Protein AF-A0A524DPZ0-F1 (afdb_monomer_lite)

Foldseek 3Di:
DPQPADPLLVVLLVLLVVLLVVLVVVLVVLVVVLVVVVVVPQVQLNVLSVLLNVLSVVLNVLSVVLNVVSRPPDPPPDDSVRSVVSSVSSVVSNVSSVVSSVVSPPPDCPVVQPPPLQWFAKKFKAQQVVLDTLDIDGSPPDPDDDDPRVVSSVVSCVQSVVQVVVCVVVVPVPDGDQWDDDVQKIKGWDADDDLRRRMIIITITRDDDPVVSVVSVVLNVVLCVVCVVVSNVVVVCPPPSCVVCVVCVVVCCCVVPND

Structure (mmCIF, N/CA/C/O backbone):
data_AF-A0A524DPZ0-F1
#
_entry.id   AF-A0A524DPZ0-F1
#
loop_
_atom_site.group_PDB
_atom_site.id
_atom_site.type_symbol
_atom_site.label_atom_id
_atom_site.label_alt_id
_atom_site.label_comp_id
_atom_site.label_asym_id
_atom_site.label_entity_id
_atom_site.label_seq_id
_atom_site.pdbx_PDB_ins_code
_atom_site.Cartn_x
_atom_site.Cartn_y
_atom_site.Cartn_z
_atom_site.occupancy
_atom_site.B_iso_or_equiv
_atom_site.auth_seq_id
_atom_site.auth_comp_id
_atom_site.auth_asym_id
_atom_site.auth_atom_id
_atom_site.pdbx_PDB_model_num
ATOM 1 N N . MET A 1 1 ? 33.572 -13.386 -35.012 1.00 45.03 1 MET A N 1
ATOM 2 C CA . MET A 1 1 ? 33.845 -12.045 -35.564 1.00 45.03 1 MET A CA 1
ATOM 3 C C . MET A 1 1 ? 33.411 -11.064 -34.491 1.00 45.03 1 MET A C 1
ATOM 5 O O . MET A 1 1 ? 32.231 -11.027 -34.181 1.00 45.03 1 MET A O 1
ATOM 9 N N . ILE A 1 2 ? 34.359 -10.426 -33.804 1.00 56.41 2 ILE A N 1
ATOM 10 C CA . ILE A 1 2 ? 34.044 -9.370 -32.832 1.00 56.41 2 ILE A CA 1
ATOM 11 C C . ILE A 1 2 ? 33.537 -8.194 -33.672 1.00 56.41 2 ILE A C 1
ATOM 13 O O . ILE A 1 2 ? 34.189 -7.839 -34.653 1.00 56.41 2 ILE A O 1
ATOM 17 N N . PHE A 1 3 ? 32.336 -7.700 -33.378 1.00 66.44 3 PHE A N 1
ATOM 18 C CA . PHE A 1 3 ? 31.693 -6.620 -34.127 1.00 66.44 3 PHE A CA 1
ATOM 19 C C . PHE A 1 3 ? 32.655 -5.426 -34.246 1.00 66.44 3 PHE A C 1
ATOM 21 O O . PHE A 1 3 ? 33.168 -4.955 -33.235 1.00 66.44 3 PHE A O 1
ATOM 28 N N . GLN A 1 4 ? 32.935 -4.957 -35.467 1.00 78.88 4 GLN A N 1
ATOM 29 C CA . GLN A 1 4 ? 33.714 -3.733 -35.685 1.00 78.88 4 GLN A CA 1
ATOM 30 C C . GLN A 1 4 ? 32.787 -2.527 -35.511 1.00 78.88 4 GLN A C 1
ATOM 32 O O . GLN A 1 4 ? 32.287 -1.975 -36.488 1.00 78.88 4 GLN A O 1
ATOM 37 N N . LEU A 1 5 ? 32.501 -2.177 -34.258 1.00 81.12 5 LEU A N 1
ATOM 38 C CA . LEU A 1 5 ? 31.719 -0.995 -33.911 1.00 81.12 5 LEU A CA 1
ATOM 39 C C . LEU A 1 5 ? 32.633 0.232 -33.862 1.00 81.12 5 LEU A C 1
ATOM 41 O O . LEU A 1 5 ? 33.804 0.143 -33.493 1.00 81.12 5 LEU A O 1
ATOM 45 N N . ASN A 1 6 ? 32.103 1.396 -34.234 1.00 85.81 6 ASN A N 1
ATOM 46 C CA . ASN A 1 6 ? 32.776 2.652 -33.919 1.00 85.81 6 ASN A CA 1
ATOM 47 C C . ASN A 1 6 ? 32.563 3.009 -32.432 1.00 85.81 6 ASN A C 1
ATOM 49 O O . ASN A 1 6 ? 31.623 2.535 -31.796 1.00 85.81 6 ASN A O 1
ATOM 53 N N . ALA A 1 7 ? 33.408 3.884 -31.877 1.00 86.81 7 ALA A N 1
ATOM 54 C CA . ALA A 1 7 ? 33.349 4.237 -30.453 1.00 86.81 7 ALA A CA 1
ATOM 55 C C . ALA A 1 7 ? 31.967 4.758 -30.001 1.00 86.81 7 ALA A C 1
ATOM 57 O O . ALA A 1 7 ? 31.540 4.509 -28.876 1.00 86.81 7 ALA A O 1
ATOM 58 N N . LEU A 1 8 ? 31.238 5.463 -30.875 1.00 83.88 8 LEU A N 1
ATOM 59 C CA . LEU A 1 8 ? 29.897 5.965 -30.565 1.00 83.88 8 LEU A CA 1
ATOM 60 C C . LEU A 1 8 ? 28.868 4.826 -30.473 1.00 83.88 8 LEU A C 1
ATOM 62 O O . LEU A 1 8 ? 28.056 4.807 -29.551 1.00 83.88 8 LEU A O 1
ATOM 66 N N . GLN A 1 9 ? 28.921 3.870 -31.399 1.00 83.94 9 GLN A N 1
ATOM 67 C CA . GLN A 1 9 ? 28.072 2.679 -31.417 1.00 83.94 9 GLN A CA 1
ATOM 68 C C . GLN A 1 9 ? 28.352 1.774 -30.218 1.00 83.94 9 GLN A C 1
ATOM 70 O O . GLN A 1 9 ? 27.413 1.236 -29.643 1.00 83.94 9 GLN A O 1
ATOM 75 N N . GLU A 1 10 ? 29.612 1.637 -29.798 1.00 87.12 10 GLU A N 1
ATOM 76 C CA . GLU A 1 10 ? 29.959 0.899 -28.577 1.00 87.12 10 GLU A CA 1
ATOM 77 C C . GLU A 1 10 ? 29.304 1.522 -27.340 1.00 87.12 10 GLU A C 1
ATOM 79 O O . GLU A 1 10 ? 28.687 0.818 -26.541 1.00 87.12 10 GLU A O 1
ATOM 84 N N . ILE A 1 11 ? 29.372 2.851 -27.205 1.00 87.50 11 ILE A N 1
ATOM 85 C CA . ILE A 1 11 ? 28.725 3.571 -26.100 1.00 87.50 11 ILE A CA 1
ATOM 86 C C . ILE A 1 11 ? 27.203 3.390 -26.152 1.00 87.50 11 ILE A C 1
ATOM 88 O O . ILE A 1 11 ? 26.588 3.103 -25.125 1.00 87.50 11 ILE A O 1
ATOM 92 N N . GLN A 1 12 ? 26.590 3.525 -27.331 1.00 86.62 12 GLN A N 1
ATOM 93 C CA . GLN A 1 12 ? 25.148 3.329 -27.508 1.00 86.62 12 GLN A CA 1
ATOM 94 C C . GLN A 1 12 ? 24.725 1.898 -27.160 1.00 86.62 12 GLN A C 1
ATOM 96 O O . GLN A 1 12 ? 23.760 1.704 -26.425 1.00 86.62 12 GLN A O 1
ATOM 101 N N . PHE A 1 13 ? 25.477 0.899 -27.624 1.00 89.25 13 PHE A N 1
ATOM 102 C CA . PHE A 1 13 ? 25.248 -0.503 -27.294 1.00 89.25 13 PHE A CA 1
ATOM 103 C C . PHE A 1 13 ? 25.307 -0.742 -25.783 1.00 89.25 13 PHE A C 1
ATOM 105 O O . PHE A 1 13 ? 24.398 -1.350 -25.218 1.00 89.25 13 PHE A O 1
ATOM 112 N N . LEU A 1 14 ? 26.343 -0.230 -25.110 1.00 91.38 14 LEU A N 1
ATOM 113 C CA . LEU A 1 14 ? 26.488 -0.361 -23.660 1.00 91.38 14 LEU A CA 1
ATOM 114 C C . LEU A 1 14 ? 25.353 0.331 -22.901 1.00 91.38 14 LEU A C 1
ATOM 116 O O . LEU A 1 14 ? 24.894 -0.198 -21.886 1.00 91.38 14 LEU A O 1
ATOM 120 N N . LEU A 1 15 ? 24.876 1.477 -23.390 1.00 89.38 15 LEU A N 1
ATOM 121 C CA . LEU A 1 15 ? 23.738 2.183 -22.809 1.00 89.38 15 LEU A CA 1
ATOM 122 C C . LEU A 1 15 ? 22.463 1.342 -22.919 1.00 89.38 15 LEU A C 1
ATOM 124 O O . LEU A 1 15 ? 21.864 1.042 -21.887 1.00 89.38 15 LEU A O 1
ATOM 128 N N . PHE A 1 16 ? 22.099 0.883 -24.121 1.00 91.50 16 PHE A N 1
ATOM 129 C CA . PHE A 1 16 ? 20.921 0.029 -24.314 1.00 91.50 16 PHE A CA 1
ATOM 130 C C . PHE A 1 16 ? 21.007 -1.266 -23.500 1.00 91.50 16 PHE A C 1
ATOM 132 O O . PHE A 1 16 ? 20.029 -1.685 -22.886 1.00 91.50 16 PHE A O 1
ATOM 139 N N . LEU A 1 17 ? 22.188 -1.890 -23.439 1.00 93.88 17 LEU A N 1
ATOM 140 C CA . LEU A 1 17 ? 22.406 -3.108 -22.660 1.00 93.88 17 LEU A CA 1
ATOM 141 C C . LEU A 1 17 ? 22.232 -2.868 -21.155 1.00 93.88 17 LEU A C 1
ATOM 143 O O . LEU A 1 17 ? 21.587 -3.659 -20.467 1.00 93.88 17 LEU A O 1
ATOM 147 N N . THR A 1 18 ? 22.793 -1.775 -20.639 1.00 91.38 18 THR A N 1
ATOM 148 C CA . THR A 1 18 ? 22.670 -1.407 -19.221 1.00 91.38 18 THR A CA 1
ATOM 149 C C . THR A 1 18 ? 21.210 -1.178 -18.859 1.00 91.38 18 THR A C 1
ATOM 151 O O . THR A 1 18 ? 20.714 -1.709 -17.863 1.00 91.38 18 THR A O 1
ATOM 154 N N . VAL A 1 19 ? 20.510 -0.422 -19.701 1.00 90.50 19 VAL A N 1
ATOM 155 C CA . VAL A 1 19 ? 19.103 -0.111 -19.502 1.00 90.50 19 VAL A CA 1
ATOM 156 C C . VAL A 1 19 ? 18.234 -1.368 -19.579 1.00 90.50 19 VAL A C 1
ATOM 158 O O . VAL A 1 19 ? 17.378 -1.559 -18.716 1.00 90.50 19 VAL A O 1
ATOM 161 N N . LEU A 1 20 ? 18.508 -2.273 -20.520 1.00 94.69 20 LEU A N 1
ATOM 162 C CA . LEU A 1 20 ? 17.830 -3.562 -20.633 1.00 94.69 20 LEU A CA 1
ATOM 163 C C . LEU A 1 20 ? 17.955 -4.387 -19.343 1.00 94.69 20 LEU A C 1
ATOM 165 O O . LEU A 1 20 ? 16.953 -4.874 -18.817 1.00 94.69 20 LEU A O 1
ATOM 169 N N . ILE A 1 21 ? 19.174 -4.527 -18.809 1.00 95.50 21 ILE A N 1
ATOM 170 C CA . ILE A 1 21 ? 19.434 -5.309 -17.590 1.00 95.50 21 ILE A CA 1
ATOM 171 C C . ILE A 1 21 ? 18.682 -4.711 -16.397 1.00 95.50 21 ILE A C 1
ATOM 173 O O . ILE A 1 21 ? 17.983 -5.431 -15.679 1.00 95.50 21 ILE A O 1
ATOM 177 N N . ILE A 1 22 ? 18.797 -3.395 -16.200 1.00 92.75 22 ILE A N 1
ATOM 178 C CA . ILE A 1 22 ? 18.122 -2.682 -15.109 1.00 92.75 22 ILE A CA 1
ATOM 179 C C . ILE A 1 22 ? 16.598 -2.786 -15.262 1.00 92.75 22 ILE A C 1
ATOM 181 O O . ILE A 1 22 ? 15.894 -3.101 -14.301 1.00 92.75 22 ILE A O 1
ATOM 185 N N . GLY A 1 23 ? 16.085 -2.581 -16.476 1.00 91.62 23 GLY A N 1
ATOM 186 C CA . GLY A 1 23 ? 14.665 -2.667 -16.799 1.00 91.62 23 GLY A CA 1
ATOM 187 C C . GLY A 1 23 ? 14.078 -4.035 -16.462 1.00 91.62 23 GLY A C 1
ATOM 188 O O . GLY A 1 23 ? 13.038 -4.104 -15.809 1.00 91.62 23 GLY A O 1
ATOM 189 N N . ILE A 1 24 ? 14.764 -5.124 -16.824 1.00 94.38 24 ILE A N 1
ATOM 190 C CA . ILE A 1 24 ? 14.332 -6.495 -16.506 1.00 94.38 24 ILE A CA 1
ATOM 191 C C . ILE A 1 24 ? 14.274 -6.722 -14.989 1.00 94.38 24 ILE A C 1
ATOM 193 O O . ILE A 1 24 ? 13.285 -7.263 -14.490 1.00 94.38 24 ILE A O 1
ATOM 197 N N . GLN A 1 25 ? 15.297 -6.293 -14.239 1.00 94.50 25 GLN A N 1
ATOM 198 C CA . GLN A 1 25 ? 15.317 -6.437 -12.777 1.00 94.50 25 GLN A CA 1
ATOM 199 C C . GLN A 1 25 ? 14.137 -5.707 -12.123 1.00 94.50 25 GLN A C 1
ATOM 201 O O . GLN A 1 25 ? 13.421 -6.291 -11.303 1.00 94.50 25 GLN A O 1
ATOM 206 N N . PHE A 1 26 ? 13.890 -4.456 -12.526 1.00 91.88 26 PHE A N 1
ATOM 207 C CA . PHE A 1 26 ? 12.743 -3.695 -12.037 1.00 91.88 26 PHE A CA 1
ATOM 208 C C . PHE A 1 26 ? 11.420 -4.335 -12.443 1.00 91.88 26 PHE A C 1
ATOM 210 O O . PHE A 1 26 ? 10.539 -4.471 -11.599 1.00 91.88 26 PHE A O 1
ATOM 217 N N . PHE A 1 27 ? 11.274 -4.786 -13.688 1.00 93.88 27 PHE A N 1
ATOM 218 C CA . PHE A 1 27 ? 10.052 -5.438 -14.154 1.00 93.88 27 PHE A CA 1
ATOM 219 C C . PHE A 1 27 ? 9.695 -6.665 -13.302 1.00 93.88 27 PHE A C 1
ATOM 221 O O . PHE A 1 27 ? 8.555 -6.791 -12.853 1.00 93.88 27 PHE A O 1
ATOM 228 N N . ILE A 1 28 ? 10.672 -7.532 -13.007 1.00 94.50 28 ILE A N 1
ATOM 229 C CA . ILE A 1 28 ? 10.473 -8.712 -12.149 1.00 94.50 28 ILE A CA 1
ATOM 230 C C . ILE A 1 28 ? 10.034 -8.296 -10.739 1.00 94.50 28 ILE A C 1
ATOM 232 O O . ILE A 1 28 ? 9.053 -8.828 -10.212 1.00 94.50 28 ILE A O 1
ATOM 236 N 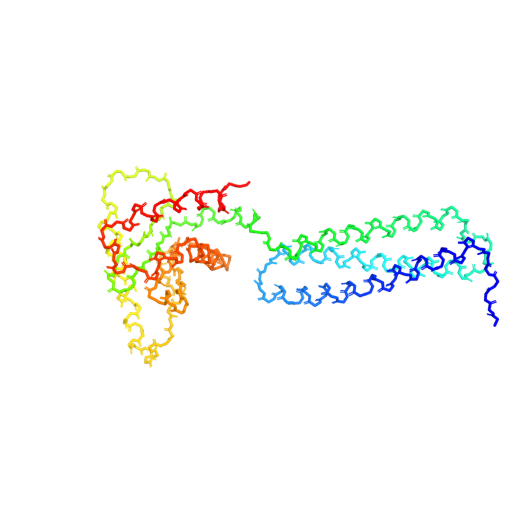N . TYR A 1 29 ? 10.721 -7.322 -10.135 1.00 93.12 29 TYR A N 1
ATOM 237 C CA . TYR A 1 29 ? 10.362 -6.805 -8.812 1.00 93.12 29 TYR A CA 1
ATOM 238 C C . TYR A 1 29 ? 8.934 -6.232 -8.781 1.00 93.12 29 TYR A C 1
ATOM 240 O O . TYR A 1 29 ? 8.147 -6.516 -7.875 1.00 93.12 29 TYR A O 1
ATOM 248 N N . MET A 1 30 ? 8.569 -5.464 -9.804 1.00 90.75 30 MET A N 1
ATOM 249 C CA . MET A 1 30 ? 7.254 -4.845 -9.936 1.00 90.75 30 MET A CA 1
ATOM 250 C C . MET A 1 30 ? 6.147 -5.872 -10.168 1.00 90.75 30 MET A C 1
ATOM 252 O O . MET A 1 30 ? 5.051 -5.726 -9.625 1.00 90.75 30 MET A O 1
ATOM 256 N N . LEU A 1 31 ? 6.433 -6.946 -10.906 1.00 92.81 31 LEU A N 1
ATOM 257 C CA . LEU A 1 31 ? 5.501 -8.050 -11.112 1.00 92.81 31 LEU A CA 1
ATOM 258 C C . LEU A 1 31 ? 5.202 -8.775 -9.794 1.00 92.81 31 LEU A C 1
ATOM 260 O O . LEU A 1 31 ? 4.041 -9.057 -9.491 1.00 92.81 31 LEU A O 1
ATOM 264 N N . TYR A 1 32 ? 6.231 -9.016 -8.977 1.00 92.69 32 TYR A N 1
ATOM 265 C CA . TYR A 1 32 ? 6.061 -9.567 -7.633 1.00 92.69 32 TYR A CA 1
ATOM 266 C C . TYR A 1 32 ? 5.155 -8.675 -6.767 1.00 92.69 32 TYR A C 1
ATOM 268 O O . TYR A 1 32 ? 4.188 -9.158 -6.170 1.00 92.69 32 TYR A O 1
ATOM 276 N N . GLN A 1 33 ? 5.405 -7.362 -6.754 1.00 88.38 33 GLN A N 1
ATOM 277 C CA . GLN A 1 33 ? 4.594 -6.414 -5.981 1.00 88.38 33 GLN A CA 1
ATOM 278 C C . GLN A 1 33 ? 3.152 -6.316 -6.490 1.00 88.38 33 GLN A C 1
ATOM 280 O O . GLN A 1 33 ? 2.215 -6.252 -5.693 1.00 88.38 33 GLN A O 1
ATOM 285 N N . TYR A 1 34 ? 2.947 -6.379 -7.806 1.00 89.31 34 TYR A N 1
ATOM 286 C CA . TYR A 1 34 ? 1.618 -6.411 -8.410 1.00 89.31 34 TYR A CA 1
ATOM 287 C C . TYR A 1 34 ? 0.801 -7.621 -7.933 1.00 89.31 34 TYR A C 1
ATOM 289 O O . TYR A 1 34 ? -0.367 -7.476 -7.558 1.00 89.31 34 TYR A O 1
ATOM 297 N N . ILE A 1 35 ? 1.413 -8.811 -7.897 1.00 87.00 35 ILE A N 1
ATOM 298 C CA . ILE A 1 35 ? 0.763 -10.033 -7.401 1.00 87.00 35 ILE A CA 1
ATOM 299 C C . ILE A 1 35 ? 0.437 -9.904 -5.909 1.00 87.00 35 ILE A C 1
ATOM 301 O O . ILE A 1 35 ? -0.671 -10.250 -5.497 1.00 87.00 35 ILE A O 1
ATOM 305 N N . LYS A 1 36 ? 1.358 -9.360 -5.107 1.00 81.75 36 LYS A N 1
ATOM 306 C CA . LYS A 1 36 ? 1.136 -9.126 -3.675 1.00 81.75 36 LYS A CA 1
ATOM 307 C C . LYS A 1 36 ? -0.053 -8.187 -3.429 1.00 81.75 36 LYS A C 1
ATOM 309 O O . LYS A 1 36 ? -0.978 -8.542 -2.702 1.00 81.75 36 LYS A O 1
ATOM 314 N N . ILE A 1 37 ? -0.087 -7.036 -4.101 1.00 77.94 37 ILE A N 1
ATOM 315 C CA . ILE A 1 37 ? -1.138 -6.018 -3.936 1.00 77.94 37 ILE A CA 1
ATOM 316 C C . ILE A 1 37 ? -2.496 -6.485 -4.473 1.00 77.94 37 ILE A C 1
ATOM 318 O O . ILE A 1 37 ? -3.542 -6.093 -3.948 1.00 77.94 37 ILE A O 1
ATOM 322 N N . LYS A 1 38 ? -2.521 -7.380 -5.471 1.00 74.44 38 LYS A N 1
ATOM 323 C CA . LYS A 1 38 ? -3.763 -8.018 -5.936 1.00 74.44 38 LYS A CA 1
ATOM 324 C C . LYS A 1 38 ? -4.505 -8.721 -4.793 1.00 74.44 38 LYS A C 1
ATOM 326 O O . LYS A 1 38 ? -5.735 -8.668 -4.763 1.00 74.44 38 LYS A O 1
ATOM 331 N N . ASN A 1 39 ? -3.777 -9.326 -3.856 1.00 67.62 39 ASN A N 1
ATOM 332 C CA . ASN A 1 39 ? -4.362 -10.004 -2.697 1.00 67.62 39 ASN A CA 1
ATOM 333 C C . ASN A 1 39 ? -4.863 -9.014 -1.633 1.00 67.62 39 ASN A C 1
ATOM 335 O O . ASN A 1 39 ? -5.800 -9.318 -0.900 1.00 67.62 39 ASN A O 1
ATOM 339 N N . GLU A 1 40 ? -4.288 -7.811 -1.589 1.00 64.38 40 GLU A N 1
ATOM 340 C CA . GLU A 1 40 ? -4.633 -6.750 -0.637 1.00 64.38 40 GLU A CA 1
ATOM 341 C C . GLU A 1 40 ? -5.809 -5.871 -1.100 1.00 64.38 40 GLU A C 1
ATOM 343 O O . GLU A 1 40 ? -6.256 -5.008 -0.356 1.00 64.38 40 GLU A O 1
ATOM 348 N N . GLY A 1 41 ? -6.354 -6.085 -2.303 1.00 61.97 41 GLY A N 1
ATOM 349 C CA . GLY A 1 41 ? -7.602 -5.443 -2.728 1.00 61.97 41 GLY A CA 1
ATOM 350 C C . GLY A 1 41 ? -7.520 -3.929 -2.953 1.00 61.97 41 GLY A C 1
ATOM 351 O O . GLY A 1 41 ? -8.544 -3.263 -2.839 1.00 61.97 41 GLY A O 1
ATOM 352 N N . LEU A 1 42 ? -6.343 -3.394 -3.301 1.00 69.00 42 LEU A N 1
ATOM 353 C CA . LEU A 1 42 ? -6.111 -1.965 -3.564 1.00 69.00 42 LEU A CA 1
ATOM 354 C C . LEU A 1 42 ? -6.172 -1.670 -5.082 1.00 69.00 42 LEU A C 1
ATOM 356 O O . LEU A 1 42 ? -5.162 -1.808 -5.780 1.00 69.00 42 LEU A O 1
ATOM 360 N N . PRO A 1 43 ? -7.339 -1.294 -5.649 1.00 71.94 43 PRO A N 1
ATOM 361 C CA . PRO A 1 43 ? -7.528 -1.245 -7.101 1.00 71.94 43 PRO A CA 1
ATOM 362 C C . PRO A 1 43 ? -6.696 -0.156 -7.787 1.00 71.94 43 PRO A C 1
ATOM 364 O O . PRO A 1 43 ? -6.188 -0.397 -8.878 1.00 71.94 43 PRO A O 1
ATOM 367 N N . PHE A 1 44 ? -6.523 1.011 -7.158 1.00 74.56 44 PHE A N 1
ATOM 368 C CA . PHE A 1 44 ? -5.754 2.117 -7.734 1.00 74.56 44 PHE A CA 1
ATOM 369 C C . PHE A 1 44 ? -4.259 1.795 -7.790 1.00 74.56 44 PHE A C 1
ATOM 371 O O . PHE A 1 44 ? -3.659 1.865 -8.857 1.00 74.56 44 PHE A O 1
ATOM 378 N N . ASN A 1 45 ? -3.687 1.334 -6.675 1.00 81.88 45 ASN A N 1
ATOM 379 C CA . ASN A 1 45 ? -2.305 0.862 -6.610 1.00 81.88 45 ASN A CA 1
ATOM 380 C C . ASN A 1 45 ? -2.033 -0.201 -7.672 1.00 81.88 45 ASN A C 1
ATOM 382 O O . ASN A 1 45 ? -1.048 -0.119 -8.397 1.00 81.88 45 ASN A O 1
ATOM 386 N N . ARG A 1 46 ? -2.960 -1.150 -7.838 1.00 83.38 46 ARG A N 1
ATOM 387 C CA . ARG A 1 46 ? -2.870 -2.170 -8.883 1.00 83.38 46 ARG A CA 1
ATOM 388 C C . ARG A 1 46 ? -2.838 -1.569 -10.293 1.00 83.38 46 ARG A C 1
ATOM 390 O O . ARG A 1 46 ? -2.045 -2.023 -11.109 1.00 83.38 46 ARG A O 1
ATOM 397 N N . ILE A 1 47 ? -3.684 -0.581 -10.589 1.00 87.00 47 ILE A N 1
ATOM 398 C CA . ILE A 1 47 ? -3.719 0.083 -11.903 1.00 87.00 47 ILE A CA 1
ATOM 399 C C . ILE A 1 47 ? -2.422 0.860 -12.148 1.00 87.00 47 ILE A C 1
ATOM 401 O O . ILE A 1 47 ? -1.825 0.700 -13.207 1.00 87.00 47 ILE A O 1
ATOM 405 N N . SER A 1 48 ? -1.942 1.629 -11.170 1.00 89.31 48 SER A N 1
ATOM 406 C CA . SER A 1 48 ? -0.682 2.374 -11.288 1.00 89.31 48 SER A CA 1
ATOM 407 C C . SER A 1 48 ? 0.511 1.440 -11.506 1.00 89.31 48 SER A C 1
ATOM 409 O O . SER A 1 48 ? 1.322 1.680 -12.397 1.00 89.31 48 SER A O 1
ATOM 411 N N . LEU A 1 49 ? 0.579 0.319 -10.775 1.00 91.69 49 LEU A N 1
ATOM 412 C CA . LEU A 1 49 ? 1.599 -0.712 -10.997 1.00 91.69 49 LEU A CA 1
ATOM 413 C C . LEU A 1 49 ? 1.489 -1.351 -12.382 1.00 91.69 49 LEU A C 1
ATOM 415 O O . LEU A 1 49 ? 2.513 -1.608 -13.006 1.00 91.69 49 LEU A O 1
ATOM 419 N N . LEU A 1 50 ? 0.270 -1.601 -12.871 1.00 92.94 50 LEU A N 1
ATOM 420 C CA . LEU A 1 50 ? 0.049 -2.159 -14.204 1.00 92.94 50 LEU A CA 1
ATOM 421 C C . LEU A 1 50 ? 0.528 -1.200 -15.298 1.00 92.94 50 LEU A C 1
ATOM 423 O O . LEU A 1 50 ? 1.208 -1.631 -16.224 1.00 92.94 50 LEU A O 1
ATOM 427 N N . ILE A 1 51 ? 0.209 0.091 -15.173 1.00 93.62 51 ILE A N 1
ATOM 428 C CA . ILE A 1 51 ? 0.698 1.133 -16.085 1.00 93.62 51 ILE A CA 1
ATOM 429 C C . ILE A 1 51 ? 2.227 1.165 -16.050 1.00 93.62 51 ILE A C 1
ATOM 431 O O . ILE A 1 51 ? 2.858 1.115 -17.103 1.00 93.62 51 ILE A O 1
ATOM 435 N N . GLY A 1 52 ? 2.824 1.159 -14.853 1.00 94.25 52 GLY A N 1
ATOM 436 C CA . GLY A 1 52 ? 4.274 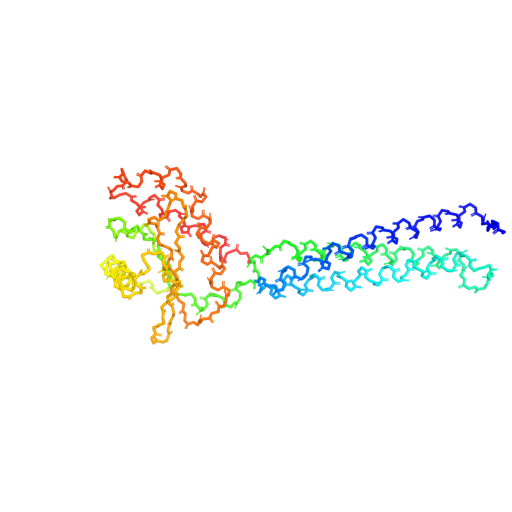1.085 -14.689 1.00 94.25 52 GLY A CA 1
ATOM 437 C C . GLY A 1 52 ? 4.882 -0.130 -15.396 1.00 94.25 52 GLY A C 1
ATOM 438 O O . GLY A 1 52 ? 5.815 0.021 -16.178 1.00 94.25 52 GLY A O 1
ATOM 439 N N . LEU A 1 53 ? 4.316 -1.324 -15.190 1.00 94.69 53 LEU A N 1
ATOM 440 C CA . LEU A 1 53 ? 4.755 -2.569 -15.834 1.00 94.69 53 LEU A CA 1
ATOM 441 C C . LEU A 1 53 ? 4.691 -2.502 -17.364 1.00 94.69 53 LEU A C 1
ATOM 443 O O . LEU A 1 53 ? 5.623 -2.952 -18.025 1.00 94.69 53 LEU A O 1
ATOM 447 N N . ILE A 1 54 ? 3.622 -1.931 -17.927 1.00 96.00 54 ILE A N 1
ATOM 448 C CA . ILE A 1 54 ? 3.488 -1.751 -19.379 1.00 96.00 54 ILE A CA 1
ATOM 449 C C . ILE A 1 54 ? 4.581 -0.812 -19.900 1.00 96.00 54 ILE A C 1
ATOM 451 O O . ILE A 1 54 ? 5.219 -1.125 -20.901 1.00 96.00 54 ILE A O 1
ATOM 455 N N . LEU A 1 55 ? 4.842 0.302 -19.210 1.00 95.19 55 LEU A N 1
ATOM 456 C CA . LEU A 1 55 ? 5.893 1.247 -19.599 1.00 95.19 55 LEU A CA 1
ATOM 457 C C . LEU A 1 55 ? 7.292 0.616 -19.533 1.00 95.19 55 LEU A C 1
ATOM 459 O O . LEU A 1 55 ? 8.074 0.793 -20.465 1.00 95.19 55 LEU A O 1
ATOM 463 N N . PHE A 1 56 ? 7.586 -0.176 -18.496 1.00 93.44 56 PHE A N 1
ATOM 464 C CA . PHE A 1 56 ? 8.833 -0.945 -18.414 1.00 93.44 56 PHE A CA 1
ATOM 465 C C . PHE A 1 56 ? 8.961 -1.950 -19.562 1.00 93.44 56 PHE A C 1
ATOM 467 O O . PHE A 1 56 ? 10.026 -2.047 -20.162 1.00 93.44 56 PHE A O 1
ATOM 474 N N . LEU A 1 57 ? 7.886 -2.670 -19.900 1.00 95.19 57 LEU A N 1
ATOM 475 C CA . LEU A 1 57 ? 7.893 -3.633 -21.003 1.00 95.19 57 LEU A CA 1
ATOM 476 C C . LEU A 1 57 ? 8.145 -2.950 -22.354 1.00 95.19 57 LEU A C 1
ATOM 478 O O . LEU A 1 57 ? 8.916 -3.461 -23.167 1.00 95.19 57 LEU A O 1
ATOM 482 N N . LEU A 1 58 ? 7.526 -1.788 -22.584 1.00 95.62 58 LEU A N 1
ATOM 483 C CA . LEU A 1 58 ? 7.779 -0.972 -23.772 1.00 95.62 58 LEU A CA 1
ATOM 484 C C . LEU A 1 58 ? 9.231 -0.483 -23.807 1.00 95.62 58 LEU A C 1
ATOM 486 O O . LEU A 1 58 ? 9.877 -0.631 -24.838 1.00 95.62 58 LEU A O 1
ATOM 490 N N . GLY A 1 59 ? 9.760 0.017 -22.685 1.00 93.94 59 GLY A N 1
ATOM 491 C CA . GLY A 1 59 ? 11.163 0.424 -22.561 1.00 93.94 59 GLY A CA 1
ATOM 492 C C . GLY A 1 59 ? 12.127 -0.713 -22.910 1.00 93.94 59 GLY A C 1
ATOM 493 O O . GLY A 1 59 ? 12.924 -0.562 -23.825 1.00 93.94 59 GLY A O 1
ATOM 494 N N . ILE A 1 60 ? 11.964 -1.881 -22.279 1.00 94.56 60 ILE A N 1
ATOM 495 C CA . ILE A 1 60 ? 12.744 -3.105 -22.553 1.00 94.56 60 ILE A CA 1
ATOM 496 C C . ILE A 1 60 ? 12.679 -3.493 -24.035 1.00 94.56 60 ILE A C 1
ATOM 498 O O . ILE A 1 60 ? 13.690 -3.855 -24.636 1.00 94.56 60 ILE A O 1
ATOM 502 N N . SER A 1 61 ? 11.488 -3.421 -24.636 1.00 94.88 61 SER A N 1
ATOM 503 C CA . SER A 1 61 ? 11.300 -3.748 -26.053 1.00 94.88 61 SER A CA 1
ATOM 504 C C . SER A 1 61 ? 12.075 -2.782 -26.954 1.00 94.88 61 SER A C 1
ATOM 506 O O . SER A 1 61 ? 12.709 -3.222 -27.912 1.00 94.88 61 SER A O 1
ATOM 508 N N . LEU A 1 62 ? 12.083 -1.483 -26.630 1.00 93.44 62 LEU A N 1
ATOM 509 C CA . LEU A 1 62 ? 12.887 -0.493 -27.350 1.00 93.44 62 LEU A CA 1
ATOM 510 C C . LEU A 1 62 ? 14.388 -0.701 -27.132 1.00 93.44 62 LEU A C 1
ATOM 512 O O . LEU A 1 62 ? 15.127 -0.554 -28.100 1.00 93.44 62 LEU A O 1
ATOM 516 N N . SER A 1 63 ? 14.840 -1.107 -25.938 1.00 92.75 63 SER A N 1
ATOM 517 C CA . SER A 1 63 ? 16.251 -1.447 -25.696 1.00 92.75 63 SER A CA 1
ATOM 518 C C . SER A 1 63 ? 16.707 -2.589 -26.604 1.00 92.75 63 SER A C 1
ATOM 520 O O . SER A 1 63 ? 17.784 -2.531 -27.191 1.00 92.75 63 SER A O 1
ATOM 522 N N . ILE A 1 64 ? 15.876 -3.630 -26.751 1.00 93.62 64 ILE A N 1
ATOM 523 C CA . ILE A 1 64 ? 16.161 -4.772 -27.633 1.00 93.62 64 ILE A CA 1
ATOM 524 C C . ILE A 1 64 ? 16.246 -4.304 -29.087 1.00 93.62 64 ILE A C 1
ATOM 526 O O . ILE A 1 64 ? 17.207 -4.646 -29.772 1.00 93.62 64 ILE A O 1
ATOM 530 N N . ILE A 1 65 ? 15.287 -3.487 -29.540 1.00 91.19 65 ILE A N 1
ATOM 531 C CA . ILE A 1 65 ? 15.305 -2.906 -30.890 1.00 91.19 65 ILE A CA 1
ATOM 532 C C . ILE A 1 65 ? 16.573 -2.064 -31.092 1.00 91.19 65 ILE A C 1
ATOM 534 O O . ILE A 1 65 ? 17.267 -2.236 -32.091 1.00 91.19 65 ILE A O 1
ATOM 538 N N . GLY A 1 66 ? 16.921 -1.210 -30.128 1.00 89.38 66 GLY A N 1
ATOM 539 C CA . GLY A 1 66 ? 18.125 -0.382 -30.154 1.00 89.38 66 GLY A CA 1
ATOM 540 C C . GLY A 1 66 ? 19.398 -1.214 -30.283 1.00 89.38 66 GLY A C 1
ATOM 541 O O . GLY A 1 66 ? 20.221 -0.940 -31.153 1.00 89.38 66 GLY A O 1
ATOM 542 N N . ILE A 1 67 ? 19.519 -2.292 -29.502 1.00 91.00 67 ILE A N 1
ATOM 543 C CA . ILE A 1 67 ? 20.629 -3.248 -29.616 1.00 91.00 67 ILE A CA 1
ATOM 544 C C . ILE A 1 67 ? 20.670 -3.866 -31.013 1.00 91.00 67 ILE A C 1
ATOM 546 O O . ILE A 1 67 ? 21.730 -3.873 -31.634 1.00 91.00 67 ILE A O 1
ATOM 550 N N . THR A 1 68 ? 19.540 -4.359 -31.531 1.00 88.50 68 THR A N 1
ATOM 551 C CA . THR A 1 68 ? 19.511 -4.963 -32.871 1.00 88.50 68 THR A CA 1
ATOM 552 C C . THR A 1 68 ? 19.897 -3.965 -33.957 1.00 88.50 68 THR A C 1
ATOM 554 O O . THR A 1 68 ? 20.691 -4.311 -34.820 1.00 88.50 68 THR A O 1
ATOM 557 N N . CYS A 1 69 ? 19.446 -2.711 -33.867 1.00 85.44 69 CYS A N 1
ATOM 558 C CA . CYS A 1 69 ? 19.800 -1.659 -34.819 1.00 85.44 69 CYS A CA 1
ATOM 559 C C . CYS A 1 69 ? 21.285 -1.282 -34.763 1.00 85.44 69 CYS A C 1
ATOM 561 O O . CYS A 1 69 ? 21.872 -0.989 -35.798 1.00 85.44 69 CYS A O 1
ATOM 563 N N . VAL A 1 70 ? 21.898 -1.269 -33.574 1.00 85.38 70 VAL A N 1
ATOM 564 C CA . VAL A 1 70 ? 23.335 -0.982 -33.430 1.00 85.38 70 VAL A CA 1
ATOM 565 C C . VAL A 1 70 ? 24.190 -2.146 -33.944 1.00 85.38 70 VAL A C 1
ATOM 567 O O . VAL A 1 70 ? 25.273 -1.917 -34.480 1.00 85.38 70 VAL A O 1
ATOM 570 N N . LEU A 1 71 ? 23.716 -3.387 -33.791 1.00 85.25 71 LEU A N 1
ATOM 571 C CA . LEU A 1 71 ? 24.420 -4.587 -34.249 1.00 85.25 71 LEU A CA 1
ATOM 572 C C . LEU A 1 71 ? 24.221 -4.884 -35.744 1.00 85.25 71 LEU A C 1
ATOM 574 O O . LEU A 1 71 ? 25.114 -5.472 -36.360 1.00 85.25 71 LEU A O 1
ATOM 578 N N . ASP A 1 72 ? 23.086 -4.498 -36.332 1.00 79.62 72 ASP A N 1
ATOM 579 C CA . ASP A 1 72 ? 22.839 -4.654 -37.764 1.00 79.62 72 ASP A CA 1
ATOM 580 C C . ASP A 1 72 ? 23.651 -3.624 -38.560 1.00 79.62 72 ASP A C 1
ATOM 582 O O . ASP A 1 72 ? 23.353 -2.433 -38.599 1.00 79.62 72 ASP A O 1
ATOM 586 N N . PHE A 1 73 ? 24.671 -4.111 -39.272 1.00 62.72 73 PHE A N 1
ATOM 587 C CA . PHE A 1 73 ? 25.599 -3.340 -40.115 1.00 62.72 73 PHE A CA 1
ATOM 588 C C . PHE A 1 73 ? 24.959 -2.669 -41.346 1.00 62.72 73 PHE A C 1
ATOM 590 O O . PHE A 1 73 ? 25.672 -2.286 -42.273 1.00 62.72 73 PHE A O 1
ATOM 597 N N . SER A 1 74 ? 23.633 -2.551 -41.414 1.00 63.03 74 SER A N 1
ATOM 598 C CA . SER A 1 74 ? 22.966 -1.936 -42.557 1.00 63.03 74 SER A CA 1
ATOM 599 C C . SER A 1 74 ? 23.044 -0.409 -42.449 1.00 63.03 74 SER A C 1
ATOM 601 O O . SER A 1 74 ? 22.350 0.175 -41.612 1.00 63.03 74 SER A O 1
ATOM 603 N N . PRO A 1 75 ? 23.816 0.279 -43.315 1.00 58.31 75 PRO A N 1
ATOM 604 C CA . PRO A 1 75 ? 23.989 1.733 -43.251 1.00 58.31 75 PRO A CA 1
ATOM 605 C C . PRO A 1 75 ? 22.693 2.525 -43.504 1.00 58.31 75 PRO A C 1
ATOM 607 O O . PRO A 1 75 ? 22.684 3.743 -43.353 1.00 58.31 75 PRO A O 1
ATOM 610 N N . ASN A 1 76 ? 21.599 1.848 -43.873 1.00 60.78 76 ASN A N 1
ATOM 611 C CA . ASN A 1 76 ? 20.324 2.461 -44.239 1.00 60.78 76 ASN A CA 1
ATOM 612 C C . ASN A 1 76 ? 19.240 2.382 -43.150 1.00 60.78 76 ASN A C 1
ATOM 614 O O . ASN A 1 76 ? 18.199 3.012 -43.313 1.00 60.78 76 ASN A O 1
ATOM 618 N N . LEU A 1 77 ? 19.426 1.597 -42.081 1.00 60.91 77 LEU A N 1
ATOM 619 C CA . LEU A 1 77 ? 18.343 1.303 -41.127 1.00 60.91 77 LEU A CA 1
ATOM 620 C C . LEU A 1 77 ? 18.249 2.298 -39.962 1.00 60.91 77 LEU A C 1
ATOM 622 O O . LEU A 1 77 ? 17.151 2.558 -39.475 1.00 60.91 77 LEU A O 1
ATOM 626 N N . MET A 1 78 ? 19.360 2.911 -39.551 1.00 62.72 78 M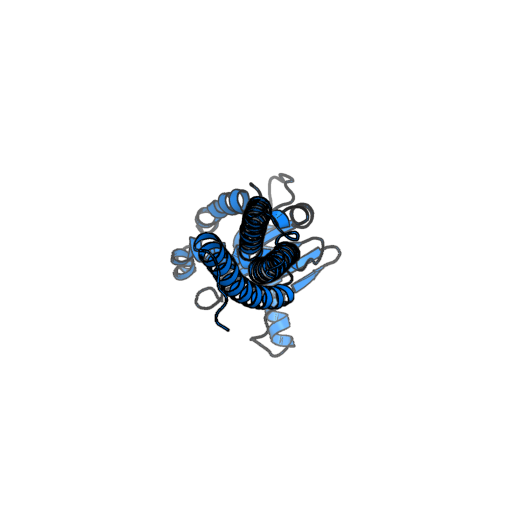ET A N 1
ATOM 627 C CA . MET A 1 78 ? 19.359 3.980 -38.552 1.00 62.72 78 MET A CA 1
ATOM 628 C C . MET A 1 78 ? 20.574 4.890 -38.723 1.00 62.72 78 MET A C 1
ATOM 630 O O . MET A 1 78 ? 21.716 4.452 -38.597 1.00 62.72 78 MET A O 1
ATOM 634 N N . THR A 1 79 ? 20.337 6.183 -38.941 1.00 70.00 79 THR A N 1
ATOM 635 C CA . THR A 1 79 ? 21.360 7.201 -38.686 1.00 70.00 79 THR A CA 1
ATOM 636 C C . THR A 1 79 ? 21.605 7.296 -37.174 1.00 70.00 79 THR A C 1
ATOM 638 O O . THR A 1 79 ? 20.723 6.992 -36.363 1.00 70.00 79 THR A O 1
ATOM 641 N N . SER A 1 80 ? 22.799 7.740 -36.771 1.00 72.00 80 SER A N 1
ATOM 642 C CA . SER A 1 80 ? 23.157 7.948 -35.356 1.00 72.00 80 SER A CA 1
ATOM 643 C C . SER A 1 80 ? 22.161 8.846 -34.608 1.00 72.00 80 SER A C 1
ATOM 645 O O . SER A 1 80 ? 21.955 8.684 -33.403 1.00 72.00 80 SER A O 1
ATOM 647 N N . GLU A 1 81 ? 21.499 9.758 -35.321 1.00 80.06 81 GLU A N 1
ATOM 648 C CA . GLU A 1 81 ? 20.449 10.630 -34.797 1.00 80.06 81 GLU A CA 1
ATOM 649 C C . GLU A 1 81 ? 19.199 9.851 -34.367 1.00 80.06 81 GLU A C 1
ATOM 651 O O . GLU A 1 81 ? 18.687 10.065 -33.267 1.00 80.06 81 GLU A O 1
ATOM 656 N N . HIS A 1 82 ? 18.732 8.899 -35.181 1.00 82.38 82 HIS A N 1
ATOM 657 C CA . HIS A 1 82 ? 17.552 8.098 -34.851 1.00 82.38 82 HIS A CA 1
ATOM 658 C C . HIS A 1 82 ? 17.805 7.186 -33.643 1.00 82.38 82 HIS A C 1
ATOM 660 O O . HIS A 1 82 ? 16.936 7.072 -32.778 1.00 82.38 82 HIS A O 1
ATOM 666 N N . ALA A 1 83 ? 18.997 6.588 -33.540 1.00 79.94 83 ALA A N 1
ATOM 667 C CA . ALA A 1 83 ? 19.390 5.781 -32.379 1.00 79.94 83 ALA A CA 1
ATOM 668 C C . ALA A 1 83 ? 19.415 6.613 -31.086 1.00 79.94 83 ALA A C 1
ATOM 670 O O . ALA A 1 83 ? 18.960 6.170 -30.031 1.00 79.94 83 ALA A O 1
ATOM 671 N N . THR A 1 84 ? 19.882 7.859 -31.182 1.00 82.00 84 THR A N 1
ATOM 672 C CA . THR A 1 84 ? 19.915 8.787 -30.048 1.00 82.00 84 THR A CA 1
ATOM 673 C C . THR A 1 84 ? 18.498 9.172 -29.613 1.00 82.00 84 THR A C 1
ATOM 675 O O . THR A 1 84 ? 18.178 9.109 -28.427 1.00 82.00 84 THR A O 1
ATOM 678 N N . LEU A 1 85 ? 17.605 9.485 -30.556 1.00 87.69 85 LEU A N 1
ATOM 679 C CA . LEU A 1 85 ? 16.199 9.771 -30.256 1.00 87.69 85 LEU A CA 1
ATOM 680 C C . LEU A 1 85 ? 15.497 8.571 -29.603 1.00 87.69 85 LEU A C 1
ATOM 682 O O . LEU A 1 85 ? 14.785 8.745 -28.615 1.00 87.69 85 LEU A O 1
ATOM 686 N N . LEU A 1 86 ? 15.747 7.358 -30.103 1.00 88.88 86 LEU A N 1
ATOM 687 C CA . LEU A 1 86 ? 15.227 6.123 -29.516 1.00 88.88 86 LEU A CA 1
ATOM 688 C C . LEU A 1 86 ? 15.660 5.966 -28.049 1.00 88.88 86 LEU A C 1
ATOM 690 O O . LEU A 1 86 ? 14.816 5.687 -27.198 1.00 88.88 86 LEU A O 1
ATOM 694 N N . SER A 1 87 ? 16.937 6.228 -27.744 1.00 85.38 87 SER A N 1
ATOM 695 C CA . SER A 1 87 ? 17.462 6.151 -26.373 1.00 85.38 87 SER A CA 1
ATOM 696 C C . SER A 1 87 ? 16.801 7.156 -25.417 1.00 85.38 87 SER A C 1
ATOM 698 O O . SER A 1 87 ? 16.539 6.840 -24.256 1.00 85.38 87 SER A O 1
ATOM 700 N N . TYR A 1 88 ? 16.443 8.354 -25.900 1.00 89.62 88 TYR A N 1
ATOM 701 C CA . TYR A 1 88 ? 15.692 9.321 -25.096 1.00 89.62 88 TYR A CA 1
ATOM 702 C C . TYR A 1 88 ? 14.261 8.854 -24.825 1.00 89.62 88 TYR A C 1
ATOM 704 O O . TYR A 1 88 ? 13.783 8.975 -23.697 1.00 89.62 88 TYR A O 1
ATOM 712 N N . PHE A 1 89 ? 13.580 8.303 -25.834 1.00 92.00 89 PHE A N 1
ATOM 713 C CA . PHE A 1 89 ? 12.226 7.768 -25.667 1.00 92.00 89 PHE A CA 1
ATOM 714 C C . PHE A 1 89 ? 12.185 6.619 -24.659 1.00 92.00 89 PHE A C 1
ATOM 716 O O . PHE A 1 89 ? 11.315 6.586 -23.790 1.00 92.00 89 PHE A O 1
ATOM 723 N N . GLU A 1 90 ? 13.149 5.710 -24.735 1.00 90.88 90 GLU A N 1
ATOM 724 C CA . GLU A 1 90 ? 13.321 4.622 -23.776 1.00 90.88 90 GLU A CA 1
ATOM 725 C C . GLU A 1 90 ? 13.514 5.142 -22.346 1.00 90.88 90 GLU A C 1
ATOM 727 O O . GLU A 1 90 ? 12.819 4.699 -21.428 1.00 90.88 90 GLU A O 1
ATOM 732 N N . LEU A 1 91 ? 14.403 6.123 -22.154 1.00 89.38 91 LEU A N 1
ATOM 733 C CA . LEU A 1 91 ? 14.647 6.714 -20.841 1.00 89.38 91 LEU A CA 1
ATOM 734 C C . LEU A 1 91 ? 13.374 7.353 -20.267 1.00 89.38 91 LEU A C 1
ATOM 736 O O . LEU A 1 91 ? 13.062 7.162 -19.091 1.00 89.38 91 LEU A O 1
ATOM 740 N N . ILE A 1 92 ? 12.608 8.070 -21.095 1.00 94.38 92 ILE A N 1
ATOM 741 C CA . ILE A 1 92 ? 11.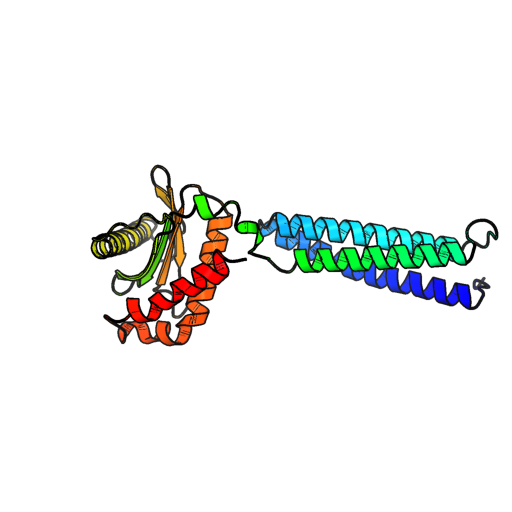326 8.669 -20.695 1.00 94.38 92 ILE A CA 1
ATOM 742 C C . ILE A 1 92 ? 10.333 7.587 -20.261 1.00 94.38 92 ILE A C 1
ATOM 744 O O . ILE A 1 92 ? 9.679 7.742 -19.228 1.00 94.38 92 ILE A O 1
ATOM 748 N N . LEU A 1 93 ? 10.227 6.485 -21.009 1.00 94.12 93 LEU A N 1
ATOM 749 C CA . LEU A 1 93 ? 9.337 5.378 -20.657 1.00 94.12 93 LEU A CA 1
ATOM 750 C C . LEU A 1 93 ? 9.739 4.721 -19.339 1.00 94.12 93 LEU A C 1
ATOM 752 O O . LEU A 1 93 ? 8.868 4.414 -18.529 1.00 94.12 93 LEU A O 1
ATOM 756 N N . LEU A 1 94 ? 11.035 4.554 -19.083 1.00 90.94 94 LEU A N 1
ATOM 757 C CA . LEU A 1 94 ? 11.525 3.977 -17.832 1.00 90.94 94 LEU A CA 1
ATOM 758 C C . LEU A 1 94 ? 11.314 4.896 -16.640 1.00 90.94 94 LEU A C 1
ATOM 760 O O . LEU A 1 94 ? 10.846 4.438 -15.600 1.00 90.94 94 LEU A O 1
ATOM 764 N N . ILE A 1 95 ? 11.604 6.190 -16.787 1.00 92.69 95 ILE A N 1
ATOM 765 C CA . ILE A 1 95 ? 11.342 7.181 -15.739 1.00 92.69 95 ILE A CA 1
ATOM 766 C C . ILE A 1 95 ? 9.839 7.247 -15.458 1.00 92.69 95 ILE A C 1
ATOM 768 O O . ILE A 1 95 ? 9.429 7.185 -14.301 1.00 92.69 95 ILE A O 1
ATOM 772 N N . GLY A 1 96 ? 9.004 7.307 -16.498 1.00 93.25 96 GLY A N 1
ATOM 773 C CA . GLY A 1 96 ? 7.549 7.270 -16.359 1.00 93.25 96 GLY A CA 1
ATOM 774 C C . GLY A 1 96 ? 7.077 5.992 -15.665 1.00 93.25 96 GLY A C 1
ATOM 775 O O . GLY A 1 96 ? 6.322 6.055 -14.695 1.00 93.25 96 GLY A O 1
ATOM 776 N N . GLY A 1 97 ? 7.584 4.837 -16.100 1.00 92.75 97 GLY A N 1
ATOM 777 C CA . GLY A 1 97 ? 7.316 3.538 -15.492 1.00 92.75 97 GLY A CA 1
ATOM 778 C C . GLY A 1 97 ? 7.686 3.505 -14.013 1.00 92.75 97 GLY A C 1
ATOM 779 O O . GLY A 1 97 ? 6.894 3.042 -13.193 1.00 92.75 97 GLY A O 1
ATOM 780 N N . PHE A 1 98 ? 8.839 4.073 -13.656 1.00 91.38 98 PHE A N 1
ATOM 781 C CA . PHE A 1 98 ? 9.311 4.186 -12.280 1.00 91.38 98 PHE A CA 1
ATOM 782 C C . PHE A 1 98 ? 8.451 5.136 -11.434 1.00 91.38 98 PHE A C 1
ATOM 784 O O . PHE A 1 98 ? 8.134 4.830 -10.288 1.00 91.38 98 PHE A O 1
ATOM 791 N N . ILE A 1 99 ? 8.000 6.262 -11.984 1.00 92.19 99 ILE A N 1
ATOM 792 C CA . ILE A 1 99 ? 7.095 7.180 -11.282 1.00 92.19 99 ILE A CA 1
ATOM 793 C C . ILE A 1 99 ? 5.760 6.486 -10.980 1.00 92.19 99 ILE A C 1
ATOM 795 O O . ILE A 1 99 ? 5.310 6.478 -9.832 1.00 92.19 99 ILE A O 1
ATOM 799 N N . PHE A 1 100 ? 5.147 5.840 -11.976 1.00 91.19 100 PHE A N 1
ATOM 800 C CA . PHE A 1 100 ? 3.910 5.074 -11.779 1.00 91.19 100 PHE A CA 1
ATOM 801 C C . PHE A 1 100 ? 4.101 3.900 -10.817 1.00 91.19 100 PHE A C 1
ATOM 803 O O . PHE A 1 100 ? 3.221 3.619 -10.001 1.00 91.19 100 PHE A O 1
ATOM 810 N N . ALA A 1 101 ? 5.267 3.256 -10.863 1.00 88.69 101 ALA A N 1
ATOM 811 C CA . ALA A 1 101 ? 5.666 2.236 -9.911 1.00 88.69 101 ALA A CA 1
ATOM 812 C C . ALA A 1 101 ? 5.676 2.770 -8.475 1.00 88.69 101 ALA A C 1
ATOM 814 O O . ALA A 1 101 ? 5.050 2.172 -7.603 1.00 88.69 101 ALA A O 1
ATOM 815 N N . LEU A 1 102 ? 6.320 3.913 -8.231 1.00 88.31 102 LEU A N 1
ATOM 816 C CA . LEU A 1 102 ? 6.361 4.544 -6.913 1.00 88.31 102 LEU A CA 1
ATOM 817 C C . LEU A 1 102 ? 4.964 4.926 -6.417 1.00 88.31 102 LEU A C 1
ATOM 819 O O . LEU A 1 102 ? 4.644 4.657 -5.261 1.00 88.31 102 LEU A O 1
ATOM 823 N N . PHE A 1 103 ? 4.105 5.478 -7.278 1.00 84.88 103 PHE A N 1
ATOM 824 C CA . PHE A 1 103 ? 2.703 5.736 -6.927 1.00 84.88 103 PHE A CA 1
ATOM 825 C C . PHE A 1 103 ? 1.923 4.454 -6.624 1.00 84.88 103 PHE A C 1
ATOM 827 O O . PHE A 1 103 ? 1.042 4.450 -5.770 1.00 84.88 103 PHE A O 1
ATOM 834 N N . GLY A 1 104 ? 2.229 3.364 -7.324 1.00 83.69 104 GLY A N 1
ATOM 835 C CA . GLY A 1 104 ? 1.619 2.063 -7.095 1.00 83.69 104 GLY A CA 1
ATOM 836 C C . GLY A 1 104 ? 2.093 1.377 -5.811 1.00 83.69 104 GLY A C 1
ATOM 837 O O . GLY A 1 104 ? 1.309 0.681 -5.168 1.00 83.69 104 GLY A O 1
ATOM 838 N N . LEU A 1 105 ? 3.352 1.580 -5.417 1.00 83.69 105 LEU A N 1
ATOM 839 C CA . LEU A 1 105 ? 3.945 1.017 -4.199 1.00 83.69 105 LEU A CA 1
ATOM 840 C C . LEU A 1 105 ? 3.602 1.829 -2.950 1.00 83.69 105 LEU A C 1
ATOM 842 O O . LEU A 1 105 ? 3.350 1.258 -1.890 1.00 83.69 105 LEU A O 1
ATOM 846 N N . ASN A 1 106 ? 3.557 3.154 -3.073 1.00 75.44 106 ASN A N 1
ATOM 847 C CA . ASN A 1 106 ? 3.088 4.020 -2.007 1.00 75.44 106 ASN A CA 1
ATOM 848 C C . ASN A 1 106 ? 1.566 3.914 -1.954 1.00 75.44 106 ASN A C 1
ATOM 850 O O . ASN A 1 106 ? 0.852 4.477 -2.780 1.00 75.44 106 ASN A O 1
ATOM 854 N N . VAL A 1 107 ? 1.061 3.146 -0.990 1.00 57.94 107 VAL A N 1
ATOM 855 C CA . VAL A 1 107 ? -0.367 3.066 -0.666 1.00 57.94 107 VAL A CA 1
ATOM 856 C C . VAL A 1 107 ? -0.845 4.463 -0.291 1.00 57.94 107 VAL A C 1
ATOM 858 O O . VAL A 1 107 ? -0.741 4.860 0.862 1.00 57.94 107 VAL A O 1
ATOM 861 N N . TYR A 1 108 ? -1.317 5.231 -1.274 1.00 51.75 108 TYR A N 1
ATOM 862 C CA . TYR A 1 108 ? -1.912 6.538 -1.046 1.00 51.75 108 TYR A CA 1
ATOM 863 C C . TYR A 1 108 ? -3.352 6.332 -0.568 1.00 51.75 108 TYR A C 1
ATOM 865 O O . TYR A 1 108 ? -4.204 5.921 -1.360 1.00 51.75 108 TYR A O 1
ATOM 873 N N . PRO A 1 109 ? -3.678 6.673 0.694 1.00 47.28 109 PRO A N 1
ATOM 874 C CA . PRO A 1 109 ? -5.059 6.661 1.176 1.00 47.28 109 PRO A CA 1
ATOM 875 C C . PRO A 1 109 ? -5.908 7.751 0.495 1.00 47.28 109 PRO A C 1
ATOM 877 O O . PRO A 1 109 ? -7.135 7.699 0.529 1.00 47.28 109 PRO A O 1
ATOM 880 N N . ALA A 1 110 ? -5.258 8.732 -0.144 1.00 42.34 110 ALA A N 1
ATOM 881 C CA . ALA A 1 110 ? -5.855 9.985 -0.600 1.00 42.34 110 ALA A CA 1
ATOM 882 C C . ALA A 1 110 ? -6.959 9.835 -1.664 1.00 42.34 110 ALA A C 1
ATOM 884 O O . ALA A 1 110 ? -7.840 10.684 -1.731 1.00 42.34 110 ALA A O 1
ATOM 885 N N . LEU A 1 111 ? -6.975 8.762 -2.467 1.00 41.47 111 LEU A N 1
ATOM 886 C CA . LEU A 1 111 ? -8.035 8.535 -3.467 1.00 41.47 111 LEU A CA 1
ATOM 887 C C . LEU A 1 111 ? -9.159 7.601 -2.982 1.00 41.47 111 LEU A C 1
ATOM 889 O O . LEU A 1 111 ? -10.172 7.457 -3.662 1.00 41.47 111 LEU A O 1
ATOM 893 N N . HIS A 1 112 ? -9.050 7.011 -1.784 1.00 50.28 112 HIS A N 1
ATOM 894 C CA . HIS A 1 112 ? -10.170 6.306 -1.131 1.00 50.28 112 HIS A CA 1
ATOM 895 C C . HIS A 1 112 ? -11.240 7.254 -0.565 1.00 50.28 112 HIS A C 1
ATOM 897 O O . HIS A 1 112 ? -12.313 6.812 -0.146 1.00 50.28 112 HIS A O 1
ATOM 903 N N . LYS A 1 113 ? -10.953 8.554 -0.613 1.00 49.03 113 LYS A N 1
ATOM 904 C CA . LYS A 1 113 ? -11.743 9.667 -0.093 1.00 49.03 113 LYS A CA 1
ATOM 905 C C . LYS A 1 113 ? -13.134 9.777 -0.732 1.00 49.03 113 LYS A C 1
ATOM 907 O O . LYS A 1 113 ? -14.124 9.919 -0.025 1.00 49.03 113 LYS A O 1
ATOM 912 N N . PHE A 1 114 ? -13.229 9.571 -2.049 1.00 42.16 114 PHE A N 1
ATOM 913 C CA . PHE A 1 114 ? -14.429 9.894 -2.841 1.00 42.16 114 PHE A CA 1
ATOM 914 C C . PHE A 1 114 ? -15.642 8.965 -2.659 1.00 42.16 114 PHE A C 1
ATOM 916 O O . PHE A 1 114 ? -16.733 9.301 -3.103 1.00 42.16 114 PHE A O 1
ATOM 923 N N . THR A 1 115 ? -15.490 7.803 -2.016 1.00 51.19 115 THR A N 1
ATOM 924 C CA . THR A 1 115 ? -16.619 6.886 -1.734 1.00 51.19 115 THR A CA 1
ATOM 925 C C . THR A 1 115 ? -16.873 6.661 -0.246 1.00 51.19 115 THR A C 1
ATOM 927 O O . THR A 1 115 ? -17.818 5.951 0.099 1.00 51.19 115 THR A O 1
ATOM 930 N N . SER A 1 116 ? -16.017 7.192 0.637 1.00 56.28 116 SER A N 1
ATOM 931 C CA . SER A 1 116 ? -16.098 6.897 2.072 1.00 56.28 116 SER A CA 1
ATOM 932 C C . SER A 1 116 ? -16.921 7.925 2.849 1.00 56.28 116 SER A C 1
ATOM 934 O O . SER A 1 116 ? -17.679 7.510 3.713 1.00 56.28 116 SER A O 1
ATOM 936 N N . GLU A 1 117 ? -16.867 9.219 2.510 1.00 63.69 117 GLU A N 1
ATOM 937 C CA . GLU A 1 117 ? -17.533 10.279 3.294 1.00 63.69 117 GLU A CA 1
ATOM 938 C C . GLU A 1 117 ? -19.041 10.032 3.473 1.00 63.69 117 GLU A C 1
ATOM 940 O O . GLU A 1 117 ? -19.509 9.940 4.604 1.00 63.69 117 GLU A O 1
ATOM 945 N N . ASP A 1 118 ? -19.777 9.749 2.394 1.00 71.94 118 ASP A N 1
ATOM 946 C CA . ASP A 1 118 ? -21.221 9.449 2.465 1.00 71.94 118 ASP A CA 1
ATOM 947 C C . ASP A 1 118 ? -21.550 8.098 3.121 1.00 71.94 118 ASP A C 1
ATOM 949 O O . ASP A 1 118 ? -22.714 7.778 3.403 1.00 71.94 118 ASP A O 1
ATOM 953 N N . ASN A 1 119 ? -20.534 7.252 3.295 1.00 82.88 119 ASN A N 1
ATOM 954 C CA . ASN A 1 119 ? -20.680 5.907 3.817 1.00 82.88 119 ASN A CA 1
ATOM 955 C C . ASN A 1 119 ? -20.387 5.816 5.316 1.00 82.88 119 ASN A C 1
ATOM 957 O O . ASN A 1 119 ? -20.894 4.899 5.962 1.00 82.88 119 ASN A O 1
ATOM 961 N N . LEU A 1 120 ? -19.570 6.718 5.858 1.00 86.50 120 LEU A N 1
ATOM 962 C CA . LEU A 1 120 ? -19.170 6.734 7.261 1.00 86.50 120 LEU A CA 1
ATOM 963 C C . LEU A 1 120 ? -20.269 7.388 8.099 1.00 86.50 120 LEU A C 1
ATOM 965 O O . LEU A 1 120 ? -20.761 8.462 7.778 1.00 86.50 120 LEU A O 1
ATOM 969 N N . LEU A 1 121 ? -20.671 6.721 9.178 1.00 88.62 121 LEU A N 1
ATOM 970 C CA . LEU A 1 121 ? -21.696 7.227 10.088 1.00 88.62 121 LEU A CA 1
ATOM 971 C C . LEU A 1 121 ? -21.060 7.685 11.393 1.00 88.62 121 LEU A C 1
ATOM 973 O O . LEU A 1 121 ? -21.108 8.864 11.721 1.00 88.62 121 LEU A O 1
ATOM 977 N N . LYS A 1 122 ? -20.435 6.756 12.123 1.00 90.00 122 LYS A N 1
ATOM 978 C CA . LYS A 1 122 ? -19.804 7.032 13.418 1.00 90.00 122 LYS A CA 1
ATOM 979 C C . LYS A 1 122 ? -18.560 6.182 13.629 1.00 90.00 122 LYS A C 1
ATOM 981 O O . LYS A 1 122 ? -18.500 5.050 13.152 1.00 90.00 122 LYS A O 1
ATOM 986 N N . LEU A 1 123 ? -17.598 6.712 14.367 1.00 90.31 123 LEU A N 1
ATOM 987 C CA . LEU A 1 123 ? -16.415 6.007 14.854 1.00 90.31 123 LEU A CA 1
ATOM 988 C C . LEU A 1 123 ? -16.446 6.011 16.381 1.00 90.31 123 LEU A C 1
ATOM 990 O O . LEU A 1 123 ? -16.720 7.048 16.977 1.00 90.31 123 LEU A O 1
ATOM 994 N N . PHE A 1 124 ? -16.138 4.871 16.992 1.00 91.00 124 PHE A N 1
ATOM 995 C CA . PHE A 1 124 ? -15.965 4.732 18.434 1.00 91.00 124 PHE A CA 1
ATOM 996 C C . PHE A 1 124 ? -14.671 3.982 18.730 1.00 91.00 124 PHE A C 1
ATOM 998 O O . PHE A 1 124 ? -14.337 3.012 18.050 1.00 91.00 124 PHE A O 1
ATOM 1005 N N . ILE A 1 125 ? -13.961 4.409 19.765 1.00 91.56 125 ILE A N 1
ATOM 1006 C CA . ILE A 1 125 ? -12.816 3.707 20.338 1.00 91.56 125 ILE A CA 1
ATOM 1007 C C . ILE A 1 125 ? -13.176 3.428 21.787 1.00 91.56 125 ILE A C 1
ATOM 1009 O O . ILE A 1 125 ? -13.429 4.352 22.554 1.00 91.56 125 ILE A O 1
ATOM 1013 N N . ILE A 1 126 ? -13.263 2.153 22.141 1.00 89.75 126 ILE A N 1
ATOM 1014 C CA . ILE A 1 126 ? -13.872 1.697 23.389 1.00 89.75 126 ILE A CA 1
ATOM 1015 C C . ILE A 1 126 ? -12.840 0.909 24.182 1.00 89.75 126 ILE A C 1
ATOM 1017 O O . ILE A 1 126 ? -12.177 0.028 23.634 1.00 89.75 126 ILE A O 1
ATOM 1021 N N . ASN A 1 127 ? -12.741 1.186 25.477 1.00 88.00 127 ASN A N 1
ATOM 1022 C CA . ASN A 1 127 ? -11.994 0.360 26.412 1.00 88.00 127 ASN A CA 1
ATOM 1023 C C . ASN A 1 127 ? -12.905 -0.746 26.969 1.00 88.00 127 ASN A C 1
ATOM 1025 O O . ASN A 1 127 ? -13.903 -0.478 27.634 1.00 88.00 127 ASN A O 1
ATOM 1029 N N . GLN A 1 128 ? -12.555 -2.003 26.702 1.00 85.56 128 GLN A N 1
ATOM 1030 C CA . GLN A 1 128 ? -13.296 -3.183 27.154 1.00 85.56 128 GLN A CA 1
ATOM 1031 C C . GLN A 1 128 ? -13.263 -3.356 28.671 1.00 85.56 128 GLN A C 1
ATOM 1033 O O . GLN A 1 128 ? -14.175 -3.956 29.229 1.00 85.56 128 GLN A O 1
ATOM 1038 N N . LYS A 1 129 ? -12.224 -2.858 29.353 1.00 84.38 129 LYS A N 1
ATOM 1039 C CA . LYS A 1 129 ? -12.044 -3.097 30.790 1.00 84.38 129 LYS A CA 1
ATOM 1040 C C . LYS A 1 129 ? -13.098 -2.370 31.630 1.00 84.38 129 LYS A C 1
ATOM 1042 O O . LYS A 1 129 ? -13.610 -2.930 32.592 1.00 84.38 129 LYS A O 1
ATOM 1047 N N . ASN A 1 130 ? -13.402 -1.126 31.271 1.00 82.50 130 ASN A N 1
ATOM 1048 C CA . ASN A 1 130 ? -14.312 -0.242 32.007 1.00 82.50 130 ASN A CA 1
ATOM 1049 C C . ASN A 1 130 ? -15.547 0.176 31.184 1.00 82.50 130 ASN A C 1
ATOM 1051 O O . ASN A 1 130 ? -16.362 0.967 31.654 1.00 82.50 130 ASN A O 1
ATOM 1055 N N . ASN A 1 131 ? -15.707 -0.360 29.970 1.00 80.81 131 ASN A N 1
ATOM 1056 C CA . ASN A 1 131 ? -16.770 -0.022 29.020 1.00 80.81 131 ASN A CA 1
ATOM 1057 C C . ASN A 1 131 ? -16.818 1.468 28.636 1.00 80.81 131 ASN A C 1
ATOM 1059 O O . ASN A 1 131 ? -17.856 1.946 28.158 1.00 80.81 131 ASN A O 1
ATOM 1063 N N . THR A 1 132 ? -15.731 2.219 28.845 1.00 82.75 132 THR A N 1
ATOM 1064 C CA . THR A 1 132 ? -15.711 3.650 28.536 1.00 82.75 132 THR A CA 1
ATOM 1065 C C . THR A 1 132 ? -15.406 3.888 27.063 1.00 82.75 132 THR A C 1
ATOM 1067 O O . THR A 1 132 ? -14.589 3.207 26.435 1.00 82.75 132 THR A O 1
ATOM 1070 N N . CYS A 1 133 ? -16.103 4.869 26.495 1.00 85.00 133 CYS A N 1
ATOM 1071 C CA . CYS A 1 133 ? -15.784 5.412 25.185 1.00 85.00 133 CYS A CA 1
ATOM 1072 C C . CYS A 1 133 ? -14.579 6.345 25.355 1.00 85.00 133 CYS A C 1
ATOM 1074 O O . CYS A 1 133 ? -14.688 7.380 26.006 1.00 85.00 133 CYS A O 1
ATOM 1076 N N . LEU A 1 134 ? -13.426 5.956 24.814 1.00 86.94 134 LEU A N 1
ATOM 1077 C CA . LEU A 1 134 ? -12.212 6.775 24.828 1.00 86.94 134 LEU A CA 1
ATOM 1078 C C . LEU A 1 134 ? -12.312 7.914 23.814 1.00 86.94 134 LEU A C 1
ATOM 1080 O O . LEU A 1 134 ? -11.801 9.004 24.042 1.00 86.94 134 LEU A O 1
ATOM 1084 N N . TYR A 1 135 ? -12.945 7.642 22.675 1.00 88.62 135 TYR A N 1
ATOM 1085 C CA . TYR A 1 135 ? -13.122 8.608 21.604 1.00 88.62 135 TYR A CA 1
ATOM 1086 C C . TYR A 1 135 ? -14.341 8.243 20.767 1.00 88.62 135 TYR A C 1
ATOM 1088 O O . TYR A 1 135 ? -14.516 7.082 20.386 1.00 88.62 135 TYR A O 1
ATOM 1096 N N . SER A 1 136 ? -15.139 9.246 20.423 1.00 88.12 136 SER A N 1
ATOM 1097 C CA . SER A 1 136 ? -16.243 9.117 19.487 1.00 88.12 136 SER A CA 1
ATOM 1098 C C . SER A 1 136 ? -16.168 10.208 18.429 1.00 88.12 136 SER A C 1
ATOM 1100 O O . SER A 1 136 ? -15.668 11.311 18.652 1.00 88.12 136 SER A O 1
ATOM 1102 N N . ARG A 1 137 ? -16.685 9.893 17.246 1.00 85.19 137 ARG A N 1
ATOM 1103 C CA . ARG A 1 137 ? -16.902 10.885 16.205 1.00 85.19 137 ARG A CA 1
ATOM 1104 C C . ARG A 1 137 ? -18.140 10.569 15.404 1.00 85.19 137 ARG A C 1
ATOM 1106 O O . ARG A 1 137 ? -18.305 9.450 14.922 1.00 85.19 137 ARG A O 1
ATOM 1113 N N . ASP A 1 138 ? -18.960 11.591 15.214 1.00 85.38 138 ASP A N 1
ATOM 1114 C CA . ASP A 1 138 ? -20.064 11.573 14.269 1.00 85.38 138 ASP A CA 1
ATOM 1115 C C . ASP A 1 138 ? -19.613 12.196 12.942 1.00 85.38 138 ASP A C 1
ATOM 1117 O O . ASP A 1 138 ? -19.129 13.328 12.911 1.00 85.38 138 ASP A O 1
ATOM 1121 N N . PHE A 1 139 ? -19.726 11.443 11.848 1.00 82.06 139 PHE A N 1
ATOM 1122 C CA . PHE A 1 139 ? -19.397 11.932 10.506 1.00 82.06 139 PHE A CA 1
ATOM 1123 C C . PHE A 1 139 ? -20.601 12.562 9.803 1.00 82.06 139 PHE A C 1
ATOM 1125 O O . PHE A 1 139 ? -20.440 13.147 8.739 1.00 82.06 139 PHE A O 1
ATOM 1132 N N . THR A 1 140 ? -21.802 12.460 10.381 1.00 76.50 140 THR A N 1
ATOM 1133 C CA . THR A 1 140 ? -23.041 12.901 9.727 1.00 76.50 140 THR A CA 1
ATOM 1134 C C . THR A 1 140 ? -23.376 14.382 9.923 1.00 76.50 140 THR A C 1
ATOM 1136 O O . THR A 1 140 ? -24.398 14.817 9.407 1.00 76.50 140 THR A O 1
ATOM 1139 N N . GLU A 1 141 ? -22.519 15.152 10.616 1.00 60.84 141 GLU A N 1
ATOM 1140 C CA . GLU A 1 141 ? -22.598 16.615 10.822 1.00 60.84 141 GLU A CA 1
ATOM 1141 C C . GLU A 1 141 ? -24.028 17.198 10.846 1.00 60.84 141 GLU A C 1
ATOM 1143 O O . GLU A 1 141 ? -24.340 18.190 10.194 1.00 60.84 141 GLU A O 1
ATOM 1148 N N . THR A 1 142 ? -24.914 16.637 11.664 1.00 51.53 142 THR A N 1
ATOM 1149 C CA . THR A 1 142 ? -26.054 17.395 12.188 1.00 51.53 142 THR A CA 1
ATOM 1150 C C . THR A 1 142 ? -25.735 17.720 13.630 1.00 51.53 142 THR A C 1
ATOM 1152 O O . THR A 1 142 ? -25.746 16.827 14.472 1.00 51.53 142 THR A O 1
ATOM 1155 N N . LYS A 1 143 ? -25.394 18.986 13.904 1.00 44.22 143 LYS A N 1
ATOM 1156 C CA . LYS A 1 143 ? -25.236 19.517 15.263 1.00 44.22 143 LYS A CA 1
ATOM 1157 C C . LYS A 1 143 ? -26.532 19.259 16.037 1.00 44.22 143 LYS A C 1
ATOM 1159 O O . LYS A 1 143 ? -27.485 20.018 15.898 1.00 44.22 143 LYS A O 1
ATOM 1164 N N . SER A 1 144 ? -26.592 18.168 16.789 1.00 45.12 144 SER A N 1
ATOM 1165 C CA . SER A 1 144 ? -27.636 17.951 17.781 1.00 45.12 144 SER A CA 1
ATOM 1166 C C . SER A 1 144 ? -27.051 18.293 19.142 1.00 45.12 144 SER A C 1
ATOM 1168 O O . SER A 1 144 ? -26.147 17.602 19.613 1.00 45.12 144 SER A O 1
ATOM 1170 N N . ASP A 1 145 ? -27.557 19.368 19.736 1.00 46.91 145 ASP A N 1
ATOM 1171 C CA . ASP A 1 145 ? -27.312 19.737 21.126 1.00 46.91 145 ASP A CA 1
ATOM 1172 C C . ASP A 1 145 ? -27.930 18.659 22.044 1.00 46.91 145 ASP A C 1
ATOM 1174 O O . ASP A 1 145 ? -29.139 18.661 22.237 1.00 46.91 145 ASP A O 1
ATOM 1178 N N . ASP A 1 146 ? -27.091 17.731 22.531 1.00 47.34 146 ASP A N 1
ATOM 1179 C CA . ASP A 1 146 ? -27.253 16.782 23.664 1.00 47.34 146 ASP A CA 1
ATOM 1180 C C . ASP A 1 146 ? -28.522 15.877 23.712 1.00 47.34 146 ASP A C 1
ATOM 1182 O O . ASP A 1 146 ? -29.650 16.367 23.671 1.00 47.34 146 ASP A O 1
ATOM 1186 N N . PRO A 1 147 ? -28.395 14.526 23.790 1.00 53.16 147 PRO A N 1
ATOM 1187 C CA . PRO A 1 147 ? -27.687 13.776 24.833 1.00 53.16 147 PRO A CA 1
ATOM 1188 C C . PRO A 1 147 ? -26.728 12.739 24.221 1.00 53.16 147 PRO A C 1
ATOM 1190 O O . PRO A 1 147 ? -27.080 11.571 24.019 1.00 53.16 147 PRO A O 1
ATOM 1193 N N . GLN A 1 148 ? -25.512 13.152 23.860 1.00 63.81 148 GLN A N 1
ATOM 1194 C CA . GLN A 1 148 ? -24.601 12.271 23.113 1.00 63.81 148 GLN A CA 1
ATOM 1195 C C . GLN A 1 148 ? -23.917 11.233 24.024 1.00 63.81 148 GLN A C 1
ATOM 1197 O O . GLN A 1 148 ? -23.722 10.084 23.621 1.00 63.81 148 GLN A O 1
ATOM 1202 N N . LYS A 1 149 ? -23.637 11.593 25.284 1.00 65.06 149 LYS A N 1
ATOM 1203 C CA . LYS A 1 149 ? -22.905 10.736 26.236 1.00 65.06 149 LYS A CA 1
ATOM 1204 C C . LYS A 1 149 ? -23.657 9.470 26.643 1.00 65.06 149 LYS A C 1
ATOM 1206 O O . LYS A 1 149 ? -23.052 8.400 26.728 1.00 65.06 149 LYS A O 1
ATOM 1211 N N . ASP A 1 150 ? -24.969 9.559 26.841 1.00 72.00 150 ASP A N 1
ATOM 1212 C CA . ASP A 1 150 ? -25.772 8.394 27.232 1.00 72.00 150 ASP A CA 1
ATOM 1213 C C . ASP A 1 150 ? -25.868 7.368 26.098 1.00 72.00 150 ASP A C 1
ATOM 1215 O O . ASP A 1 150 ? -25.748 6.164 26.335 1.00 72.00 150 ASP A O 1
ATOM 1219 N N . TYR A 1 151 ? -25.997 7.829 24.849 1.00 77.81 151 TYR A N 1
ATOM 1220 C CA . TYR A 1 151 ? -25.992 6.942 23.685 1.00 77.81 151 TYR A CA 1
ATOM 1221 C C . TYR A 1 151 ? -24.656 6.206 23.535 1.00 77.81 151 TYR A C 1
ATOM 1223 O O . TYR A 1 151 ? -24.642 5.005 23.273 1.00 77.81 151 TYR A O 1
ATOM 1231 N N . GLU A 1 152 ? -23.533 6.903 23.712 1.00 78.25 152 GLU A N 1
ATOM 1232 C CA . GLU A 1 152 ? -22.195 6.315 23.592 1.00 78.25 152 GLU A CA 1
ATOM 1233 C C . GLU A 1 152 ? -21.950 5.219 24.620 1.00 78.25 152 GLU A C 1
ATOM 1235 O O . GLU A 1 152 ? -21.454 4.148 24.269 1.00 78.25 152 GLU A O 1
ATOM 1240 N N . LYS A 1 153 ? -22.371 5.454 25.866 1.00 80.44 153 LYS A N 1
ATOM 1241 C CA . LYS A 1 153 ? -22.278 4.470 26.943 1.00 80.44 153 LYS A CA 1
ATOM 1242 C C . LYS A 1 153 ? -23.159 3.247 26.679 1.00 80.44 153 LYS A C 1
ATOM 1244 O O . LYS A 1 153 ? -22.731 2.115 26.881 1.00 80.44 153 LYS A O 1
ATOM 1249 N N . VAL A 1 154 ? -24.391 3.448 26.209 1.00 80.62 154 VAL A N 1
ATOM 1250 C CA . VAL A 1 154 ? -25.281 2.331 25.845 1.00 80.62 154 VAL A CA 1
ATOM 1251 C C . VAL A 1 154 ? -24.714 1.549 24.659 1.00 80.62 154 VAL A C 1
ATOM 1253 O O . VAL A 1 154 ? -24.759 0.319 24.652 1.00 80.62 154 VAL A O 1
ATOM 1256 N N . PHE A 1 155 ? -24.145 2.241 23.670 1.00 82.25 155 PHE A N 1
ATOM 1257 C CA . PHE A 1 155 ? -23.533 1.610 22.507 1.00 82.25 155 PHE A CA 1
ATOM 1258 C C . PHE A 1 155 ? -22.288 0.800 22.888 1.00 82.25 155 PHE A C 1
ATOM 1260 O O . PHE A 1 155 ? -22.170 -0.346 22.457 1.00 82.25 155 PHE A O 1
ATOM 1267 N N . SER A 1 156 ? -21.393 1.338 23.726 1.00 80.19 156 SER A N 1
ATOM 1268 C CA . SER A 1 156 ? -20.195 0.619 24.176 1.00 80.19 156 SER A CA 1
ATOM 1269 C C . SER A 1 156 ? -20.552 -0.646 24.954 1.00 80.19 156 SER A C 1
ATOM 1271 O O . SER A 1 156 ? -20.053 -1.724 24.627 1.00 80.19 156 SER A O 1
ATOM 1273 N N . ILE A 1 157 ? -21.486 -0.542 25.905 1.00 82.62 157 ILE A N 1
ATOM 1274 C CA . ILE A 1 157 ? -22.012 -1.688 26.659 1.00 82.62 157 ILE A CA 1
ATOM 1275 C C . ILE A 1 157 ? -22.644 -2.712 25.709 1.00 82.62 157 ILE A C 1
ATOM 1277 O O . ILE A 1 157 ? -22.404 -3.910 25.845 1.00 82.62 157 ILE A O 1
ATOM 1281 N N . GLY A 1 158 ? -23.418 -2.257 24.720 1.00 83.44 158 GLY A N 1
ATOM 1282 C CA . GLY A 1 158 ? -24.056 -3.126 23.734 1.00 83.44 158 GLY A CA 1
ATOM 1283 C C . GLY A 1 158 ? -23.053 -3.923 22.898 1.00 83.44 158 GLY A C 1
ATOM 1284 O O . GLY A 1 158 ? -23.209 -5.133 22.752 1.00 83.44 158 GLY A O 1
ATOM 1285 N N . ILE A 1 159 ? -22.003 -3.277 22.381 1.00 83.00 159 ILE A N 1
ATOM 1286 C CA . ILE A 1 159 ? -20.965 -3.948 21.582 1.00 83.00 159 ILE A CA 1
ATOM 1287 C C . ILE A 1 159 ? -20.200 -4.976 22.417 1.00 83.00 159 ILE A C 1
ATOM 1289 O O . ILE A 1 159 ? -20.020 -6.105 21.968 1.00 83.00 159 ILE A O 1
ATOM 1293 N N . ILE A 1 160 ? -19.805 -4.617 23.639 1.00 80.19 160 ILE A N 1
ATOM 1294 C CA . ILE A 1 160 ? -19.075 -5.519 24.542 1.00 80.19 160 ILE A CA 1
ATOM 1295 C C . ILE A 1 160 ? -19.955 -6.700 24.969 1.00 80.19 160 ILE A C 1
ATOM 1297 O O . ILE A 1 160 ? -19.485 -7.837 25.028 1.00 80.19 160 ILE A O 1
ATOM 1301 N N . GLY A 1 161 ? -21.245 -6.457 25.210 1.00 81.19 161 GLY A N 1
ATOM 1302 C CA . GLY A 1 161 ? -22.217 -7.509 25.493 1.00 81.19 161 GLY A CA 1
ATOM 1303 C C . GLY A 1 161 ? -22.370 -8.486 24.326 1.00 81.19 161 GLY A C 1
ATOM 1304 O O . GLY A 1 161 ? -22.338 -9.695 24.539 1.00 81.19 161 GLY A O 1
ATOM 1305 N N . ILE A 1 162 ? -22.475 -7.982 23.091 1.00 82.69 162 ILE A N 1
ATOM 1306 C CA . ILE A 1 162 ? -22.545 -8.821 21.883 1.00 82.69 162 ILE A CA 1
ATOM 1307 C C . ILE A 1 162 ? -21.264 -9.653 21.714 1.00 82.69 162 ILE A C 1
ATOM 1309 O O . ILE A 1 162 ? -21.361 -10.847 21.434 1.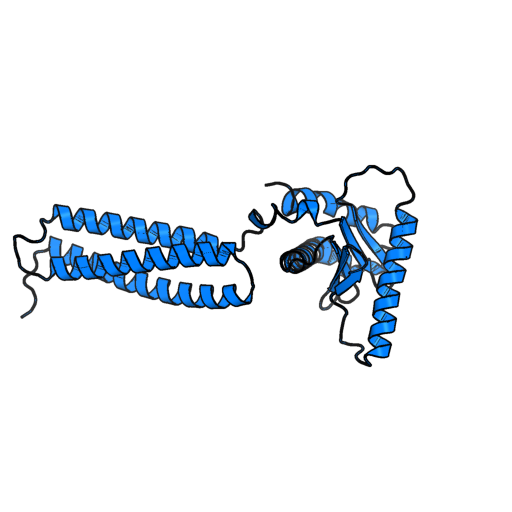00 82.69 162 ILE A O 1
ATOM 1313 N N . ASP A 1 163 ? -20.090 -9.048 21.920 1.00 79.12 163 ASP A N 1
ATOM 1314 C CA . ASP A 1 163 ? -18.786 -9.731 21.877 1.00 79.12 163 ASP A CA 1
ATOM 1315 C C . ASP A 1 163 ? -18.706 -10.865 22.905 1.00 79.12 163 ASP A C 1
ATOM 1317 O O . ASP A 1 163 ? -18.345 -11.991 22.568 1.00 79.12 163 ASP A O 1
ATOM 1321 N N . SER A 1 164 ? -19.157 -10.601 24.133 1.00 79.12 164 SER A N 1
ATOM 1322 C CA . SER A 1 164 ? -19.174 -11.583 25.223 1.00 79.12 164 SER A CA 1
ATOM 1323 C C . SER A 1 164 ? -20.123 -12.750 24.940 1.00 79.12 164 SER A C 1
ATOM 1325 O O . SER A 1 164 ? -19.753 -13.907 25.121 1.00 79.12 164 SER A O 1
ATOM 1327 N N . ILE A 1 165 ? -21.341 -12.461 24.466 1.00 79.69 165 ILE A N 1
ATOM 1328 C CA . ILE A 1 165 ? -22.340 -13.486 24.135 1.00 79.69 165 ILE A CA 1
ATOM 1329 C C . ILE A 1 165 ? -21.834 -14.378 23.002 1.00 79.69 165 ILE A C 1
ATOM 1331 O O . ILE A 1 165 ? -21.946 -15.599 23.083 1.00 79.69 165 ILE A O 1
ATOM 1335 N N . LEU A 1 166 ? -21.280 -13.788 21.941 1.00 74.00 166 LEU A N 1
ATOM 1336 C CA . LEU A 1 166 ? -20.795 -14.567 20.806 1.00 74.00 166 LEU A CA 1
ATOM 1337 C C . LEU A 1 166 ? -19.565 -15.393 21.169 1.00 74.00 166 LEU A C 1
ATOM 1339 O O . LEU A 1 166 ? -19.540 -16.561 20.802 1.00 74.00 166 LEU A O 1
ATOM 1343 N N . GLY A 1 167 ? -18.624 -14.846 21.943 1.00 72.12 167 GLY A N 1
ATOM 1344 C CA . GLY A 1 167 ? -17.472 -15.605 22.435 1.00 72.12 167 GLY A CA 1
ATOM 1345 C C . GLY A 1 167 ? -17.863 -16.811 23.299 1.00 72.12 167 GLY A C 1
ATOM 1346 O O . GLY A 1 167 ? -17.216 -17.857 23.221 1.00 72.12 167 GLY A O 1
ATOM 1347 N N . GLU A 1 168 ? -18.944 -16.698 24.080 1.00 76.62 168 GLU A N 1
ATOM 1348 C CA . GLU A 1 168 ? -19.496 -17.818 24.853 1.00 76.62 168 GLU A CA 1
ATOM 1349 C C . GLU A 1 168 ? -20.167 -18.862 23.940 1.00 76.62 168 GLU A C 1
ATOM 1351 O O . GLU A 1 168 ? -19.955 -20.062 24.100 1.00 76.62 168 GLU A O 1
ATOM 1356 N N . ILE A 1 169 ? -20.936 -18.420 22.935 1.00 74.56 169 ILE A N 1
ATOM 1357 C CA . ILE A 1 169 ? -21.647 -19.308 21.996 1.00 74.56 169 ILE A CA 1
ATOM 1358 C C . ILE A 1 169 ? -20.681 -20.076 21.090 1.00 74.56 169 ILE A C 1
ATOM 1360 O O . ILE A 1 169 ? -20.897 -21.258 20.821 1.00 74.56 169 ILE A O 1
ATOM 1364 N N . THR A 1 170 ? -19.634 -19.425 20.584 1.00 65.19 170 THR A N 1
ATOM 1365 C CA . THR A 1 170 ? -18.684 -20.056 19.657 1.00 65.19 170 THR A CA 1
ATOM 1366 C C . THR A 1 170 ? -17.665 -20.938 20.372 1.00 65.19 170 THR A C 1
ATOM 1368 O O . THR A 1 170 ? -16.905 -21.646 19.714 1.00 65.19 170 THR A O 1
ATOM 1371 N N . ASN A 1 171 ? -17.652 -20.934 21.714 1.00 61.94 171 ASN A N 1
ATOM 1372 C CA . ASN A 1 171 ? -16.688 -21.648 22.557 1.00 61.94 171 ASN A CA 1
ATOM 1373 C C . ASN A 1 171 ? -15.220 -21.312 22.212 1.00 61.94 171 ASN A C 1
ATOM 1375 O O . ASN A 1 171 ? -14.278 -22.022 22.568 1.00 61.94 171 ASN A O 1
ATOM 1379 N N . THR A 1 172 ? -15.029 -20.199 21.507 1.00 60.19 172 THR A N 1
ATOM 1380 C CA . THR A 1 172 ? -13.761 -19.644 21.068 1.00 60.19 172 THR A CA 1
ATOM 1381 C C . THR A 1 172 ? -13.646 -18.275 21.713 1.00 60.19 172 THR A C 1
ATOM 1383 O O . THR A 1 172 ? -13.902 -17.248 21.096 1.00 60.19 172 THR A O 1
ATOM 1386 N N . LYS A 1 173 ? -13.163 -18.239 22.964 1.00 56.91 173 LYS A N 1
ATOM 1387 C CA . LYS A 1 173 ? -12.752 -16.986 23.642 1.00 56.91 173 LYS A CA 1
ATOM 1388 C C . LYS A 1 173 ? -11.755 -16.148 22.816 1.00 56.91 173 LYS A C 1
ATOM 1390 O O . LYS A 1 173 ? -11.444 -15.017 23.175 1.00 56.91 173 LYS A O 1
ATOM 1395 N N . THR A 1 174 ? -11.215 -16.719 21.742 1.00 57.41 174 THR A N 1
ATOM 1396 C CA . THR A 1 174 ? -10.232 -16.142 20.831 1.00 57.41 174 THR A CA 1
ATOM 1397 C C . THR A 1 174 ? -10.809 -15.626 19.511 1.00 57.41 174 THR A C 1
ATOM 1399 O O . THR A 1 174 ? -10.151 -14.797 18.881 1.00 57.41 174 THR A O 1
ATOM 1402 N N . GLU A 1 175 ? -11.984 -16.079 19.057 1.00 65.06 175 GLU A N 1
ATOM 1403 C CA . GLU A 1 175 ? -12.546 -15.601 17.788 1.00 65.06 175 GLU A CA 1
ATOM 1404 C C . GLU A 1 175 ? -13.330 -14.320 18.021 1.00 65.06 175 GLU A C 1
ATOM 1406 O O . GLU A 1 175 ? -14.459 -14.311 18.503 1.00 65.06 175 GLU A O 1
ATOM 1411 N N . LYS A 1 176 ? -12.684 -13.210 17.679 1.00 76.06 176 LYS A N 1
ATOM 1412 C CA . LYS A 1 176 ? -13.263 -11.887 17.836 1.00 76.06 176 LYS A CA 1
ATOM 1413 C C . LYS A 1 176 ? -14.184 -11.538 16.667 1.00 76.06 176 LYS A C 1
ATOM 1415 O O . LYS A 1 176 ? -13.912 -11.880 15.511 1.00 76.06 176 LYS A O 1
ATOM 1420 N N . ILE A 1 177 ? -15.268 -10.825 16.956 1.00 82.31 177 ILE A N 1
ATOM 1421 C CA . ILE A 1 177 ? -16.231 -10.404 15.939 1.00 82.31 177 ILE A CA 1
ATOM 1422 C C . ILE A 1 177 ? -15.632 -9.259 15.139 1.00 82.31 177 ILE A C 1
ATOM 1424 O O . ILE A 1 177 ? -15.450 -8.170 15.655 1.00 82.31 177 ILE A O 1
ATOM 1428 N N . ASN A 1 178 ? -15.426 -9.442 13.840 1.00 85.94 178 ASN A N 1
ATOM 1429 C CA . ASN A 1 178 ? -14.905 -8.350 13.009 1.00 85.94 178 ASN A CA 1
ATOM 1430 C C . ASN A 1 178 ? -16.018 -7.505 12.366 1.00 85.94 178 ASN A C 1
ATOM 1432 O O . ASN A 1 178 ? -15.758 -6.455 11.772 1.00 85.94 178 ASN A O 1
ATOM 1436 N N . LYS A 1 179 ? -17.275 -7.973 12.425 1.00 89.12 179 LYS A N 1
ATOM 1437 C CA . LYS A 1 179 ? -18.395 -7.342 11.723 1.00 89.12 179 LYS A CA 1
ATOM 1438 C C . LYS A 1 179 ? -19.770 -7.758 12.236 1.00 89.12 179 LYS A C 1
ATOM 1440 O O . LYS A 1 179 ? -20.070 -8.944 12.322 1.00 89.12 179 LYS A O 1
ATOM 1445 N N . ILE A 1 180 ? -20.646 -6.775 12.429 1.00 87.69 180 ILE A N 1
ATOM 1446 C CA . ILE A 1 180 ? -22.061 -6.955 12.772 1.00 87.69 180 ILE A CA 1
ATOM 1447 C C . ILE A 1 180 ? -22.916 -6.261 11.704 1.00 87.69 180 ILE A C 1
ATOM 1449 O O . ILE A 1 180 ? -22.684 -5.103 11.352 1.00 87.69 180 ILE A O 1
ATOM 1453 N N . LYS A 1 181 ? -23.916 -6.962 11.160 1.00 88.25 181 LYS A N 1
ATOM 1454 C CA . LYS A 1 181 ? -24.864 -6.402 10.183 1.00 88.25 181 LYS A CA 1
ATOM 1455 C C . LYS A 1 181 ? -26.102 -5.858 10.901 1.00 88.25 181 LYS A C 1
ATOM 1457 O O . LYS A 1 181 ? -26.736 -6.584 11.659 1.00 88.25 181 LYS A O 1
ATOM 1462 N N . ARG A 1 182 ? -26.481 -4.612 10.608 1.00 84.69 182 ARG A N 1
ATOM 1463 C CA . ARG A 1 182 ? -27.715 -3.952 11.066 1.00 84.69 182 ARG A CA 1
ATOM 1464 C C . ARG A 1 182 ? -28.596 -3.620 9.855 1.00 84.69 182 ARG A C 1
ATOM 1466 O O . ARG A 1 182 ? -28.129 -3.565 8.718 1.00 84.69 182 ARG A O 1
ATOM 1473 N N . VAL A 1 183 ? -29.892 -3.396 10.065 1.00 81.19 183 VAL A N 1
ATOM 1474 C CA . VAL A 1 183 ? -30.779 -2.910 8.996 1.00 81.19 183 VAL A CA 1
ATOM 1475 C C . VAL A 1 183 ? -30.255 -1.557 8.492 1.00 81.19 183 VAL A C 1
ATOM 1477 O O . VAL A 1 183 ? -30.191 -0.592 9.248 1.00 81.19 183 VAL A O 1
ATOM 1480 N N . GLY A 1 184 ? -29.816 -1.514 7.230 1.00 82.44 184 GLY A N 1
ATOM 1481 C CA . GLY A 1 184 ? -29.307 -0.306 6.567 1.00 82.44 184 GLY A CA 1
ATOM 1482 C C . GLY A 1 184 ? -27.893 0.148 6.959 1.00 82.44 184 GLY A C 1
ATOM 1483 O O . GLY A 1 184 ? -27.474 1.216 6.520 1.00 82.44 184 GLY A O 1
ATOM 1484 N N . SER A 1 185 ? -27.158 -0.613 7.780 1.00 90.12 185 SER A N 1
ATOM 1485 C CA . SER A 1 185 ? -25.777 -0.279 8.167 1.00 90.12 185 SER A CA 1
ATOM 1486 C C . SER A 1 185 ? -24.970 -1.501 8.620 1.00 90.12 185 SER A C 1
ATOM 1488 O O . SER A 1 185 ? -25.500 -2.586 8.850 1.00 90.12 185 SER A O 1
ATOM 1490 N N . TYR A 1 186 ? -23.662 -1.328 8.754 1.00 91.25 186 TYR A N 1
ATOM 1491 C CA . TYR A 1 186 ? -22.719 -2.324 9.240 1.00 91.25 186 TYR A CA 1
ATOM 1492 C C . TYR A 1 186 ? -21.863 -1.708 10.338 1.00 91.25 186 TYR A C 1
ATOM 1494 O O . TYR A 1 186 ? -21.466 -0.550 10.243 1.00 91.25 186 TYR A O 1
ATOM 1502 N N . ILE A 1 187 ? -21.568 -2.498 11.360 1.00 91.69 187 ILE A N 1
ATOM 1503 C CA . ILE A 1 187 ? -20.633 -2.159 12.424 1.00 91.69 187 ILE A CA 1
ATOM 1504 C C . ILE A 1 187 ? -19.391 -3.002 12.173 1.00 91.69 187 ILE A C 1
ATOM 1506 O O . ILE A 1 187 ? -19.456 -4.230 12.209 1.00 91.69 187 ILE A O 1
ATOM 1510 N N . LEU A 1 188 ? -18.285 -2.350 11.848 1.00 92.00 188 LEU A N 1
ATOM 1511 C CA . LEU A 1 188 ? -16.988 -2.983 11.651 1.00 92.00 188 LEU A CA 1
ATOM 1512 C C . LEU A 1 188 ? -16.192 -2.865 12.941 1.00 92.00 188 LEU A C 1
ATOM 1514 O O . LEU A 1 188 ? -16.226 -1.816 13.580 1.00 92.00 188 LEU A O 1
ATOM 1518 N N . LEU A 1 189 ? -15.495 -3.933 13.302 1.00 91.50 189 LEU A N 1
ATOM 1519 C CA . LEU A 1 189 ? -14.790 -4.064 14.567 1.00 91.50 189 LEU A CA 1
ATOM 1520 C C . LEU A 1 189 ? -13.357 -4.508 14.284 1.00 91.50 189 LEU A C 1
ATOM 1522 O O . LEU A 1 189 ? -13.120 -5.441 13.520 1.00 91.50 189 LEU A O 1
ATOM 1526 N N . GLU A 1 190 ? -12.408 -3.825 14.902 1.00 91.81 190 GLU A N 1
ATOM 1527 C CA . GLU A 1 190 ? -11.003 -4.208 14.949 1.00 91.81 190 GLU A CA 1
ATOM 1528 C C . GLU A 1 190 ? -10.541 -4.083 16.396 1.00 91.81 190 GLU A C 1
ATOM 1530 O O . GLU A 1 190 ? -10.974 -3.192 17.124 1.00 91.81 190 GLU A O 1
ATOM 1535 N N . TYR A 1 191 ? -9.644 -4.960 16.823 1.00 90.06 191 TYR A N 1
ATOM 1536 C CA . TYR A 1 191 ? -9.202 -5.003 18.213 1.00 90.06 191 TYR A CA 1
ATOM 1537 C C . TYR A 1 191 ? -7.735 -4.633 18.295 1.00 90.06 191 TYR A C 1
ATOM 1539 O O . TYR A 1 191 ? -6.956 -4.949 17.387 1.00 90.06 191 TYR A O 1
ATOM 1547 N N . GLY A 1 192 ? -7.345 -3.982 19.385 1.00 86.38 192 GLY A N 1
ATOM 1548 C CA . GLY A 1 192 ? -5.946 -3.715 19.684 1.00 86.38 192 GLY A CA 1
ATOM 1549 C C . GLY A 1 192 ? -5.115 -4.998 19.766 1.00 86.38 192 GLY A C 1
ATOM 1550 O O . GLY A 1 192 ? -5.633 -6.117 19.847 1.00 86.38 192 GLY A O 1
ATOM 1551 N N . SER A 1 193 ? -3.800 -4.843 19.692 1.00 82.38 193 SER A N 1
ATOM 1552 C CA . SER A 1 193 ? -2.846 -5.957 19.681 1.00 82.38 193 SER A CA 1
ATOM 1553 C C . SER A 1 193 ? -1.805 -5.786 20.781 1.00 82.38 193 SER A C 1
ATOM 1555 O O . SER A 1 193 ? -1.278 -4.697 20.975 1.00 82.38 193 SER A O 1
ATOM 1557 N N . GLY A 1 194 ? -1.477 -6.871 21.487 1.00 81.62 194 GLY A N 1
ATOM 1558 C CA . GLY A 1 194 ? -0.545 -6.817 22.615 1.00 81.62 194 GLY A CA 1
ATOM 1559 C C . GLY A 1 194 ? -1.144 -6.068 23.809 1.00 81.62 194 GLY A C 1
ATOM 1560 O O . GLY A 1 194 ? -2.205 -6.448 24.305 1.00 81.62 194 GLY A O 1
ATOM 1561 N N . ILE A 1 195 ? -0.470 -5.004 24.255 1.00 74.94 195 ILE A N 1
ATOM 1562 C CA . ILE A 1 195 ? -0.831 -4.230 25.459 1.00 74.94 195 ILE A CA 1
ATOM 1563 C C . ILE A 1 195 ? -2.171 -3.489 25.281 1.00 74.94 195 ILE A C 1
ATOM 1565 O O . ILE A 1 195 ? -2.925 -3.320 26.232 1.00 74.94 195 ILE A O 1
ATOM 1569 N N . THR A 1 196 ? -2.545 -3.151 24.043 1.00 81.19 196 THR A N 1
ATOM 1570 C CA . THR A 1 196 ? -3.823 -2.497 23.710 1.00 81.19 196 THR A CA 1
ATOM 1571 C C . THR A 1 196 ? -4.956 -3.484 23.424 1.00 81.19 196 THR A C 1
ATOM 1573 O O . THR A 1 196 ? -6.009 -3.083 22.940 1.00 81.19 196 THR A O 1
ATOM 1576 N N . SER A 1 197 ? -4.781 -4.783 23.699 1.00 84.31 197 SER A N 1
ATOM 1577 C CA . SER A 1 197 ? -5.765 -5.832 23.362 1.00 84.31 197 SER A CA 1
ATOM 1578 C C . SER A 1 197 ? -7.168 -5.623 23.946 1.00 84.31 197 SER A C 1
ATOM 1580 O O . SER A 1 197 ? -8.129 -6.164 23.396 1.00 84.31 197 SER A O 1
ATOM 1582 N N . GLN A 1 198 ? -7.259 -4.810 24.999 1.00 86.12 198 GLN A N 1
ATOM 1583 C CA . GLN A 1 198 ? -8.474 -4.338 25.664 1.00 86.12 198 GLN A CA 1
ATOM 1584 C C . GLN A 1 198 ? -9.204 -3.199 24.935 1.00 86.12 198 GLN A C 1
ATOM 1586 O O . GLN A 1 198 ? -10.206 -2.708 25.438 1.00 86.12 198 GLN A O 1
ATOM 1591 N N . ILE A 1 199 ? -8.715 -2.731 23.786 1.00 89.88 199 ILE A N 1
ATOM 1592 C CA . ILE A 1 199 ? -9.323 -1.628 23.034 1.00 89.88 199 ILE A CA 1
ATOM 1593 C C . ILE A 1 199 ? -10.035 -2.173 21.798 1.00 89.88 199 ILE A C 1
ATOM 1595 O O . ILE A 1 199 ? -9.448 -2.921 21.011 1.00 89.88 199 ILE A O 1
ATOM 1599 N N . ILE A 1 200 ? -11.288 -1.762 21.605 1.00 91.31 200 ILE A N 1
ATOM 1600 C CA . ILE A 1 200 ? -12.071 -2.021 20.394 1.00 91.31 200 ILE A CA 1
ATOM 1601 C C . ILE A 1 200 ? -12.165 -0.735 19.582 1.00 91.31 200 ILE A C 1
ATOM 1603 O O . ILE A 1 200 ? -12.600 0.305 20.074 1.00 91.31 200 ILE A O 1
ATOM 1607 N N . TYR A 1 201 ? -11.845 -0.838 18.303 1.00 93.19 201 TYR A N 1
ATOM 1608 C CA . TYR A 1 201 ? -12.080 0.180 17.295 1.00 93.19 201 TYR A CA 1
ATOM 1609 C C . TYR A 1 201 ? -13.335 -0.204 16.524 1.00 93.19 201 TYR A C 1
ATOM 1611 O O . TYR A 1 201 ? -13.390 -1.265 15.906 1.00 93.19 201 TYR A O 1
ATOM 1619 N N . THR A 1 202 ? -14.346 0.656 16.561 1.00 93.06 202 THR A N 1
ATOM 1620 C CA . THR A 1 202 ? -15.656 0.392 15.969 1.00 93.06 202 THR A CA 1
ATOM 1621 C C . THR A 1 202 ? -15.994 1.446 14.930 1.00 93.06 202 THR A C 1
ATOM 1623 O O . THR A 1 202 ? -16.027 2.633 15.242 1.00 93.06 202 THR A O 1
ATOM 1626 N N . LEU A 1 203 ? -16.313 1.026 13.707 1.00 92.00 203 LEU A N 1
ATOM 1627 C CA . LEU A 1 203 ? -16.727 1.923 12.632 1.00 92.00 203 LEU A CA 1
ATOM 1628 C C . LEU A 1 203 ? -18.109 1.545 12.103 1.00 92.00 203 LEU A C 1
ATOM 1630 O O . LEU A 1 203 ? -18.308 0.464 11.549 1.00 92.00 203 LEU A O 1
ATOM 1634 N N . LEU A 1 204 ? -19.059 2.461 12.250 1.00 90.81 204 LEU A N 1
ATOM 1635 C CA . LEU A 1 204 ? -20.408 2.340 11.719 1.00 90.81 204 LEU A CA 1
ATOM 1636 C C . LEU A 1 204 ? -20.452 2.903 10.292 1.00 90.81 204 LEU A C 1
ATOM 1638 O O . LEU A 1 204 ? -20.101 4.062 10.065 1.00 90.81 204 LEU A O 1
ATOM 1642 N N . VAL A 1 205 ? -20.917 2.093 9.340 1.00 90.44 205 VAL A N 1
ATOM 1643 C CA . VAL A 1 205 ? -20.962 2.428 7.907 1.00 90.44 205 VAL A CA 1
ATOM 1644 C C . VAL A 1 205 ? -22.306 2.063 7.273 1.00 90.44 205 VAL A C 1
ATOM 1646 O O . VAL A 1 205 ? -22.941 1.101 7.694 1.00 90.44 205 VAL A O 1
ATOM 1649 N N . ARG A 1 206 ? -22.767 2.784 6.243 1.00 88.06 206 ARG A N 1
ATOM 1650 C CA . ARG A 1 206 ? -24.039 2.478 5.544 1.00 88.06 206 ARG A CA 1
ATOM 1651 C C . ARG A 1 206 ? -23.947 1.214 4.685 1.00 88.06 206 ARG A C 1
ATOM 1653 O O . ARG A 1 206 ? -24.850 0.383 4.670 1.00 88.06 206 ARG A O 1
ATOM 1660 N N . ARG A 1 207 ? -22.843 1.064 3.959 1.00 85.25 207 ARG A N 1
ATOM 1661 C CA . ARG A 1 207 ? -22.558 -0.011 3.004 1.00 85.25 207 ARG A CA 1
ATOM 1662 C C . ARG A 1 207 ? -21.275 -0.725 3.387 1.00 85.25 207 ARG A C 1
ATOM 1664 O O . ARG A 1 207 ? -20.278 -0.102 3.755 1.00 85.25 207 ARG A O 1
ATOM 1671 N N . ASP A 1 208 ? -21.299 -2.035 3.223 1.00 84.94 208 ASP A N 1
ATOM 1672 C CA . ASP A 1 208 ? -20.163 -2.917 3.439 1.00 84.94 208 ASP A CA 1
ATOM 1673 C C . ASP A 1 208 ? -19.173 -2.854 2.271 1.00 84.94 208 ASP A C 1
ATOM 1675 O O . ASP A 1 208 ? -19.280 -3.589 1.290 1.00 84.94 208 ASP A O 1
ATOM 1679 N N . LEU A 1 209 ? -18.217 -1.936 2.368 1.00 82.06 209 LEU A N 1
ATOM 1680 C CA . LEU A 1 209 ? -17.126 -1.804 1.412 1.00 82.06 209 LEU A CA 1
ATOM 1681 C C . LEU A 1 209 ? -15.845 -2.346 2.047 1.00 82.06 209 LEU A C 1
ATOM 1683 O O . LEU A 1 209 ? -15.522 -1.987 3.180 1.00 82.06 209 LEU A O 1
ATOM 1687 N N . LYS A 1 210 ? -15.066 -3.141 1.297 1.00 77.81 210 LYS A N 1
ATOM 1688 C CA . LYS A 1 210 ? -13.755 -3.648 1.757 1.00 77.81 210 LYS A CA 1
ATOM 1689 C C . LYS A 1 210 ? -12.851 -2.523 2.275 1.00 77.81 210 LYS A C 1
ATOM 1691 O O . LYS A 1 210 ? -12.167 -2.694 3.278 1.00 77.81 210 LYS A O 1
ATOM 1696 N N . ASN A 1 211 ? -12.916 -1.354 1.640 1.00 74.12 211 ASN A N 1
ATOM 1697 C CA . ASN A 1 211 ? -12.131 -0.167 1.986 1.00 74.12 211 ASN A CA 1
ATOM 1698 C C . ASN A 1 211 ? -12.372 0.328 3.420 1.00 74.12 211 ASN A C 1
ATOM 1700 O O . ASN A 1 211 ? -11.452 0.851 4.040 1.00 74.12 211 ASN A O 1
ATOM 1704 N N . ASN A 1 212 ? -13.568 0.120 3.977 1.00 83.50 212 ASN A N 1
ATOM 1705 C CA . ASN A 1 212 ? -13.883 0.567 5.332 1.00 83.50 212 ASN A CA 1
ATOM 1706 C C . ASN A 1 212 ? -13.074 -0.193 6.393 1.00 83.50 212 ASN A C 1
ATOM 1708 O O . ASN A 1 212 ? -12.703 0.383 7.411 1.00 83.50 212 ASN A O 1
ATOM 1712 N N . ILE A 1 213 ? -12.766 -1.472 6.146 1.00 84.50 213 ILE A N 1
ATOM 1713 C CA . ILE A 1 213 ? -11.923 -2.275 7.043 1.00 84.50 213 ILE A CA 1
ATOM 1714 C C . ILE A 1 213 ? -10.485 -1.745 7.013 1.00 84.50 213 ILE A C 1
ATOM 1716 O O . ILE A 1 213 ? -9.861 -1.593 8.059 1.00 84.50 213 ILE A O 1
ATOM 1720 N N . TYR A 1 214 ? -9.957 -1.409 5.831 1.00 83.00 214 TYR A N 1
ATOM 1721 C CA . TYR A 1 214 ? -8.624 -0.804 5.720 1.00 83.00 214 TYR A CA 1
ATOM 1722 C C . TYR A 1 214 ? -8.557 0.560 6.405 1.00 83.00 214 TYR A C 1
ATOM 1724 O O . TYR A 1 214 ? -7.584 0.837 7.105 1.00 83.00 214 TYR A O 1
ATOM 1732 N N . LEU A 1 215 ? -9.603 1.379 6.264 1.00 84.50 215 LEU A N 1
ATOM 1733 C CA . LEU A 1 215 ? -9.717 2.645 6.980 1.00 84.50 215 LEU A CA 1
ATOM 1734 C C . LEU A 1 215 ? -9.713 2.427 8.499 1.00 84.50 215 LEU A C 1
ATOM 1736 O O . LEU A 1 215 ? -8.964 3.097 9.203 1.00 84.50 215 LEU A O 1
ATOM 1740 N N . LEU A 1 216 ? -10.485 1.462 9.003 1.00 88.94 216 LEU A N 1
ATOM 1741 C CA . LEU A 1 216 ? -10.519 1.142 10.430 1.00 88.94 216 LEU A CA 1
ATOM 1742 C C . LEU A 1 216 ? -9.149 0.673 10.949 1.00 88.94 216 LEU A C 1
ATOM 1744 O O . LEU A 1 216 ? -8.691 1.148 11.986 1.00 88.94 216 LEU A O 1
ATOM 1748 N N . LYS A 1 217 ? -8.441 -0.175 10.193 1.00 88.75 217 LYS A N 1
ATOM 1749 C CA . LYS A 1 217 ? -7.063 -0.593 10.512 1.00 88.75 217 LYS A CA 1
ATOM 1750 C C . LYS A 1 217 ? -6.079 0.574 10.510 1.00 88.75 217 LYS A C 1
ATOM 1752 O O . LYS A 1 217 ? -5.190 0.633 11.359 1.00 88.75 217 LYS A O 1
ATOM 1757 N N . TYR A 1 218 ? -6.229 1.500 9.566 1.00 84.81 218 TYR A N 1
ATOM 1758 C CA . TYR A 1 218 ? -5.420 2.712 9.511 1.00 84.81 218 TYR A CA 1
ATOM 1759 C C . TYR A 1 218 ? -5.671 3.607 10.730 1.00 84.81 218 TYR A C 1
ATOM 1761 O O . TYR A 1 218 ? -4.714 4.012 11.387 1.00 84.81 218 TYR A O 1
ATOM 1769 N N . ILE A 1 219 ? -6.940 3.848 11.078 1.00 88.25 219 ILE A N 1
ATOM 1770 C CA . ILE A 1 219 ? -7.339 4.619 12.265 1.00 88.25 219 ILE A CA 1
ATOM 1771 C C . ILE A 1 219 ? -6.769 3.982 13.531 1.00 88.25 219 ILE A C 1
ATOM 1773 O O . ILE A 1 219 ? -6.149 4.686 14.323 1.00 88.25 219 ILE A O 1
ATOM 1777 N N . LYS A 1 220 ? -6.906 2.656 13.686 1.00 90.88 220 LYS A N 1
ATOM 1778 C CA . LYS A 1 220 ? -6.291 1.899 14.783 1.00 90.88 220 LYS A CA 1
ATOM 1779 C C . LYS A 1 220 ? -4.796 2.201 14.879 1.00 90.88 220 LYS A C 1
ATOM 1781 O O . LYS A 1 220 ? -4.329 2.645 15.922 1.00 90.88 220 LYS A O 1
ATOM 1786 N N . LYS A 1 221 ? -4.051 2.007 13.785 1.00 88.75 221 LYS A N 1
ATOM 1787 C CA . LYS A 1 221 ? -2.594 2.200 13.768 1.00 88.75 221 LYS A CA 1
ATOM 1788 C C . LYS A 1 221 ? -2.198 3.632 14.139 1.00 88.75 221 LYS A C 1
ATOM 1790 O O . LYS A 1 221 ? -1.233 3.820 14.873 1.00 88.75 221 LYS A O 1
ATOM 1795 N N . GLN A 1 222 ? -2.931 4.627 13.641 1.00 85.56 222 GLN A N 1
ATOM 1796 C CA . GLN A 1 222 ? -2.688 6.033 13.969 1.00 85.56 222 GLN A CA 1
ATOM 1797 C C . GLN A 1 222 ? -2.949 6.315 15.448 1.00 85.56 222 GLN A C 1
ATOM 1799 O O . GLN A 1 222 ? -2.091 6.875 16.124 1.00 85.56 222 GLN A O 1
ATOM 1804 N N . PHE A 1 223 ? -4.098 5.878 15.966 1.00 89.69 223 PHE A N 1
ATOM 1805 C CA . PHE A 1 223 ? -4.463 6.089 17.363 1.00 89.69 223 PHE A CA 1
ATOM 1806 C C . PHE A 1 223 ? -3.465 5.421 18.318 1.00 89.69 223 PHE A C 1
ATOM 1808 O O . PHE A 1 223 ? -2.953 6.071 19.226 1.00 89.69 223 PHE A O 1
ATOM 1815 N N . GLU A 1 224 ? -3.124 4.150 18.080 1.00 89.69 224 GLU A N 1
ATOM 1816 C CA . GLU A 1 224 ? -2.141 3.420 18.893 1.00 89.69 224 GLU A CA 1
ATOM 1817 C C . GLU A 1 224 ? -0.752 4.059 18.830 1.00 89.69 224 GLU A C 1
ATOM 1819 O O . GLU A 1 224 ? -0.059 4.112 19.840 1.00 89.69 224 GLU A O 1
ATOM 1824 N N . SER A 1 225 ? -0.340 4.573 17.667 1.00 87.44 225 SER A N 1
ATOM 1825 C CA . SER A 1 225 ? 0.963 5.227 17.520 1.00 87.44 225 SER A CA 1
ATOM 1826 C C . SER A 1 225 ? 1.042 6.562 18.256 1.00 87.44 225 SER A C 1
ATOM 1828 O O . SER A 1 225 ? 2.108 6.901 18.761 1.00 87.44 225 SER A O 1
ATOM 1830 N N . LEU A 1 226 ? -0.043 7.336 18.272 1.00 86.44 226 LEU A N 1
ATOM 1831 C CA . LEU A 1 226 ? -0.065 8.672 18.871 1.00 86.44 226 LEU A CA 1
ATOM 1832 C C . LEU A 1 226 ? -0.200 8.621 20.385 1.00 86.44 226 LEU A C 1
ATOM 1834 O O . LEU A 1 226 ? 0.423 9.409 21.089 1.00 86.44 226 LEU A O 1
ATOM 1838 N N . TYR A 1 227 ? -1.015 7.693 20.876 1.00 88.06 227 TYR A N 1
ATOM 1839 C CA . TYR A 1 227 ? -1.361 7.627 22.286 1.00 88.06 227 TYR A CA 1
ATOM 1840 C C . TYR A 1 227 ? -0.680 6.486 23.029 1.00 88.06 227 TYR A C 1
ATOM 1842 O O . TYR A 1 227 ? -1.023 6.256 24.181 1.00 88.06 227 TYR A O 1
ATOM 1850 N N . LYS A 1 228 ? 0.283 5.790 22.415 1.00 86.19 228 LYS A N 1
ATOM 1851 C CA . LYS A 1 228 ? 0.956 4.609 22.979 1.00 86.19 228 LYS A CA 1
ATOM 1852 C C . LYS A 1 228 ? 1.254 4.730 24.480 1.00 86.19 228 LYS A C 1
ATOM 1854 O O . LYS A 1 228 ? 0.818 3.888 25.257 1.00 86.19 228 LYS A O 1
ATOM 1859 N N . ASP A 1 229 ? 1.894 5.826 24.882 1.00 83.38 229 ASP A N 1
ATOM 1860 C CA . ASP A 1 229 ? 2.320 6.061 26.268 1.00 83.38 229 ASP A CA 1
ATOM 1861 C C . ASP A 1 229 ? 1.149 6.274 27.249 1.00 83.38 229 ASP A C 1
ATOM 1863 O O . ASP A 1 229 ? 1.278 6.022 28.449 1.00 83.38 229 ASP A O 1
ATOM 1867 N N . PHE A 1 230 ? 0.001 6.737 26.747 1.00 84.25 230 PHE A N 1
ATOM 1868 C CA . PHE A 1 230 ? -1.239 6.895 27.510 1.00 84.25 230 PHE A CA 1
ATOM 1869 C C . PHE A 1 230 ? -2.044 5.596 27.563 1.00 84.25 230 PHE A C 1
ATOM 1871 O O . PHE A 1 230 ? -2.670 5.307 28.581 1.00 84.25 230 PHE A O 1
ATOM 1878 N N . LEU A 1 231 ? -2.011 4.795 26.492 1.00 83.75 231 LEU A N 1
ATOM 1879 C CA . LEU A 1 231 ? -2.745 3.530 26.418 1.00 83.75 231 LEU A CA 1
ATOM 1880 C C . LEU A 1 231 ? -2.231 2.511 27.440 1.00 83.75 231 LEU A C 1
ATOM 1882 O O . LEU A 1 231 ? -3.030 1.779 28.021 1.00 83.75 231 LEU A O 1
ATOM 1886 N N . ASP A 1 232 ? -0.933 2.544 27.741 1.00 79.38 232 ASP A N 1
ATOM 1887 C CA . ASP A 1 232 ? -0.315 1.714 28.783 1.00 79.38 232 ASP A CA 1
ATOM 1888 C C . ASP A 1 232 ? -0.749 2.119 30.209 1.00 79.38 232 ASP A C 1
ATOM 1890 O O . ASP A 1 232 ? -0.566 1.359 31.159 1.00 79.38 232 ASP A O 1
ATOM 1894 N N . LYS A 1 233 ? -1.338 3.312 30.376 1.00 82.25 233 LYS A N 1
ATOM 1895 C CA . LYS A 1 233 ? -1.714 3.907 31.671 1.00 82.25 233 LYS A CA 1
ATOM 1896 C C . LYS A 1 233 ? -3.204 4.232 31.785 1.00 82.25 233 LYS A C 1
ATOM 1898 O O . LYS A 1 233 ? -3.583 5.022 32.651 1.00 82.25 233 LYS A O 1
ATOM 1903 N N . LEU A 1 234 ? -4.052 3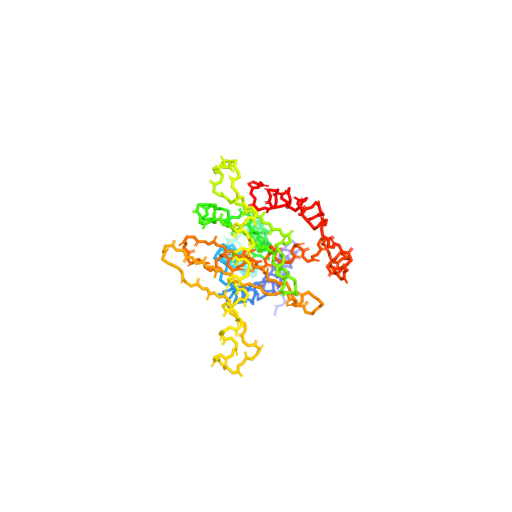.621 30.954 1.00 78.19 234 LEU A N 1
ATOM 1904 C CA . LEU A 1 234 ? -5.495 3.905 30.898 1.00 78.19 234 LEU A CA 1
ATOM 1905 C C . LEU A 1 234 ? -6.192 3.864 32.265 1.00 78.19 234 LEU A C 1
ATOM 1907 O O . LEU A 1 234 ? -7.070 4.677 32.519 1.00 78.19 234 LEU A O 1
ATOM 1911 N N . GLU A 1 235 ? -5.767 2.978 33.167 1.00 72.81 235 GLU A N 1
ATOM 1912 C CA . GLU A 1 235 ? -6.335 2.853 34.520 1.00 72.81 235 GLU A CA 1
ATOM 1913 C C . GLU A 1 235 ? -6.123 4.094 35.396 1.00 72.81 235 GLU A C 1
ATOM 1915 O O . GLU A 1 235 ? -6.876 4.326 36.332 1.00 72.81 235 GLU A O 1
ATOM 1920 N N . THR A 1 236 ? -5.107 4.903 35.096 1.00 75.81 236 THR A N 1
ATOM 1921 C CA . THR A 1 236 ? -4.798 6.127 35.852 1.00 75.81 236 THR A CA 1
ATOM 1922 C C . THR A 1 236 ? -5.460 7.377 35.273 1.00 75.81 236 THR A C 1
ATOM 1924 O O . THR A 1 236 ? -5.364 8.444 35.873 1.00 75.81 236 THR A O 1
ATOM 1927 N N . LEU A 1 237 ? -6.112 7.260 34.111 1.00 72.00 237 LEU A N 1
ATOM 1928 C CA . LEU A 1 237 ? -6.670 8.384 33.349 1.00 72.00 237 LEU A CA 1
ATOM 1929 C C . LEU A 1 237 ? -8.190 8.541 33.518 1.00 72.00 237 LEU A C 1
ATOM 1931 O O . LEU A 1 237 ? -8.793 9.362 32.823 1.00 72.00 237 LEU A O 1
ATOM 1935 N N . GLU A 1 238 ? -8.787 7.782 34.439 1.00 68.38 238 GLU A N 1
ATOM 1936 C CA . GLU A 1 238 ? -10.234 7.685 34.639 1.00 68.38 238 GLU A CA 1
ATOM 1937 C C . GLU A 1 238 ? -10.879 9.066 34.875 1.00 68.38 238 GLU A C 1
ATOM 1939 O O . GLU A 1 238 ? -10.568 9.768 35.837 1.00 68.38 238 GLU A O 1
ATOM 1944 N N . GLY A 1 239 ? -11.762 9.482 33.962 1.00 70.75 239 GLY A N 1
ATOM 1945 C CA . GLY A 1 239 ? -12.474 10.765 33.980 1.00 70.75 239 GLY A CA 1
ATOM 1946 C C . GLY A 1 239 ? -11.859 11.886 33.127 1.00 70.75 239 GLY A C 1
ATOM 1947 O O . GLY A 1 239 ? -12.477 12.943 32.993 1.00 70.75 239 GLY A O 1
ATOM 1948 N N . SER A 1 240 ? -10.680 11.680 32.531 1.00 73.62 240 SER A N 1
ATOM 1949 C CA . SER A 1 240 ? -9.979 12.671 31.686 1.00 73.62 240 SER A CA 1
ATOM 1950 C C . SER A 1 240 ? -9.795 12.232 30.228 1.00 73.62 240 SER A C 1
ATOM 1952 O O . SER A 1 240 ? -9.251 12.977 29.410 1.00 73.62 240 SER A O 1
ATOM 1954 N N . GLU A 1 241 ? -10.272 11.040 29.874 1.00 73.25 241 GLU A N 1
ATOM 1955 C CA . GLU A 1 241 ? -10.003 10.383 28.594 1.00 73.25 241 GLU A CA 1
ATOM 1956 C C . GLU A 1 241 ? -10.485 11.219 27.405 1.00 73.25 241 GLU A C 1
ATOM 1958 O O . GLU A 1 241 ? -9.745 11.423 26.446 1.00 73.25 241 GLU A O 1
ATOM 1963 N N . GLU A 1 242 ? -11.686 11.790 27.496 1.00 68.56 242 GLU A N 1
ATOM 1964 C CA . GLU A 1 242 ? -12.280 12.602 26.428 1.00 68.56 242 GLU A CA 1
ATOM 1965 C C . GLU A 1 242 ? -11.456 13.874 26.141 1.00 68.56 242 GLU A C 1
ATOM 1967 O O . GLU A 1 242 ? -11.317 14.281 24.988 1.00 68.56 242 GLU A O 1
ATOM 1972 N N . GLN A 1 243 ? -10.834 14.475 27.164 1.00 72.69 243 GLN A N 1
ATOM 1973 C CA . GLN A 1 243 ? -9.961 15.644 26.988 1.00 72.69 243 GLN A CA 1
ATOM 1974 C C . GLN A 1 243 ? -8.633 15.270 26.324 1.00 72.69 243 GLN A C 1
ATOM 1976 O O . GLN A 1 243 ? -8.120 16.017 25.489 1.00 72.69 243 GLN A O 1
ATOM 1981 N N . ILE A 1 244 ? -8.084 14.107 26.673 1.00 80.31 244 ILE A N 1
ATOM 1982 C CA . ILE A 1 244 ? -6.801 13.627 26.151 1.00 80.31 244 ILE A CA 1
ATOM 1983 C C . ILE A 1 244 ? -6.962 13.192 24.690 1.00 80.31 244 ILE A C 1
ATOM 1985 O O . ILE A 1 244 ? -6.231 13.648 23.802 1.00 80.31 244 ILE A O 1
ATOM 1989 N N . PHE A 1 245 ? -7.958 12.349 24.422 1.00 85.12 245 PHE A N 1
ATOM 1990 C CA . PHE A 1 245 ? -8.178 11.747 23.111 1.00 85.12 245 PHE A CA 1
ATOM 1991 C C . PHE A 1 245 ? -9.016 12.623 22.176 1.00 85.12 245 PHE A C 1
ATOM 1993 O O . PHE A 1 245 ? -8.961 12.428 20.965 1.00 85.12 245 PHE A O 1
ATOM 2000 N N . GLY A 1 246 ? -9.730 13.638 22.676 1.00 76.06 246 GLY A N 1
ATOM 2001 C CA . GLY A 1 246 ? -10.500 14.572 21.844 1.00 76.06 246 GLY A CA 1
ATOM 2002 C C . GLY A 1 246 ? -9.644 15.334 20.824 1.00 76.06 246 GLY A C 1
ATOM 2003 O O . GLY A 1 246 ? -10.112 15.685 19.742 1.00 76.06 246 GLY A O 1
ATOM 2004 N N . SER A 1 247 ? -8.348 15.509 21.103 1.00 81.00 247 SER A N 1
ATOM 2005 C CA . SER A 1 247 ? -7.373 16.078 20.159 1.00 81.00 247 SER A CA 1
ATOM 2006 C C . SER A 1 247 ? -7.207 15.256 18.869 1.00 81.00 247 SER A C 1
ATOM 2008 O O . SER A 1 247 ? -6.826 15.802 17.827 1.00 81.00 247 SER A O 1
ATOM 2010 N N . PHE A 1 248 ? -7.575 13.972 18.894 1.00 84.69 248 PHE A N 1
ATOM 2011 C CA . PHE A 1 248 ? -7.559 13.087 17.732 1.00 84.69 248 PHE A CA 1
ATOM 2012 C C . PHE A 1 248 ? -8.519 13.551 16.629 1.00 84.69 248 PHE A C 1
ATOM 2014 O O . PHE A 1 248 ? -8.316 13.243 15.453 1.00 84.69 248 PHE A O 1
ATOM 2021 N N . ASP A 1 249 ? -9.517 14.371 16.968 1.00 80.06 249 ASP A N 1
ATOM 2022 C CA . ASP A 1 249 ? -10.489 14.888 16.010 1.00 80.06 249 ASP A CA 1
ATOM 2023 C C . ASP A 1 249 ? -9.843 15.757 14.920 1.00 80.06 249 ASP A C 1
ATOM 2025 O O . ASP A 1 249 ? -10.251 15.714 13.752 1.00 80.06 249 ASP A O 1
ATOM 2029 N N . LYS A 1 250 ? -8.780 16.491 15.280 1.00 76.50 250 LYS A N 1
ATOM 2030 C CA . LYS A 1 250 ? -7.968 17.269 14.337 1.00 76.50 250 LYS A CA 1
ATOM 2031 C C . LYS A 1 250 ? -7.224 16.357 13.362 1.00 76.50 250 LYS A C 1
ATOM 2033 O O . LYS A 1 250 ? -7.211 16.624 12.167 1.00 76.50 250 LYS A O 1
ATOM 2038 N N . ILE A 1 251 ? -6.689 15.246 13.855 1.00 74.56 251 ILE A N 1
ATOM 2039 C CA . ILE A 1 251 ? -5.907 14.274 13.080 1.00 74.56 251 ILE A CA 1
ATOM 2040 C C . ILE A 1 251 ? -6.809 13.508 12.118 1.00 74.56 251 ILE A C 1
ATOM 2042 O O . ILE A 1 251 ? -6.453 13.325 10.958 1.00 74.56 251 ILE A O 1
ATOM 2046 N N . ILE A 1 252 ? -8.004 13.118 12.561 1.00 76.12 252 ILE A N 1
ATOM 2047 C CA . ILE A 1 252 ? -9.007 12.532 11.675 1.00 76.12 252 ILE A CA 1
ATOM 2048 C C . ILE A 1 252 ? -9.436 13.557 10.610 1.00 76.12 252 ILE A C 1
ATOM 2050 O O . ILE A 1 252 ? -9.463 13.218 9.433 1.00 76.12 252 ILE A O 1
ATOM 2054 N N . ARG A 1 253 ? -9.679 14.834 10.955 1.00 71.38 253 ARG A N 1
ATOM 2055 C CA . ARG A 1 253 ? -9.995 15.882 9.953 1.00 71.38 253 ARG A CA 1
ATOM 2056 C C . ARG A 1 253 ? -8.876 16.079 8.936 1.00 71.38 253 ARG A C 1
ATOM 2058 O O . ARG A 1 253 ? -9.152 16.112 7.743 1.00 71.38 253 ARG A O 1
ATOM 2065 N N . GLU A 1 254 ? -7.641 16.222 9.399 1.00 66.69 254 GLU A N 1
ATOM 2066 C CA . GLU A 1 254 ? -6.491 16.529 8.547 1.00 66.69 254 GLU A CA 1
ATOM 2067 C C . GLU A 1 254 ? -6.084 15.323 7.695 1.00 66.69 254 GLU A C 1
ATOM 2069 O O . GLU A 1 254 ? -5.954 15.454 6.486 1.00 66.69 254 GLU A O 1
ATOM 2074 N N . ASN A 1 255 ? -5.989 14.129 8.281 1.00 60.44 255 ASN A N 1
ATOM 2075 C CA . ASN A 1 255 ? -5.442 12.959 7.589 1.00 60.44 255 ASN A CA 1
ATOM 2076 C C . ASN A 1 255 ? -6.491 12.063 6.918 1.00 60.44 255 ASN A C 1
ATOM 2078 O O . ASN A 1 255 ? -6.122 11.250 6.072 1.00 60.44 255 ASN A O 1
ATOM 2082 N N . VAL A 1 256 ? -7.772 12.165 7.293 1.00 58.09 256 VAL A N 1
ATOM 2083 C CA . VAL A 1 256 ? -8.860 11.389 6.664 1.00 58.09 256 VAL A CA 1
ATOM 2084 C C . VAL A 1 256 ? -9.677 12.251 5.692 1.00 58.09 256 VAL A C 1
ATOM 2086 O O . VAL A 1 256 ? -10.113 11.730 4.669 1.00 58.09 256 VAL A O 1
ATOM 2089 N N . PHE A 1 257 ? -9.824 13.565 5.936 1.00 55.84 257 PHE A N 1
ATOM 2090 C CA . PHE A 1 257 ? -10.750 14.427 5.174 1.00 55.84 257 PHE A CA 1
ATOM 2091 C C . PHE A 1 257 ? -10.125 15.670 4.499 1.00 55.84 257 PHE A C 1
ATOM 2093 O O . PHE A 1 257 ? -10.756 16.249 3.614 1.00 55.84 257 PHE A O 1
ATOM 2100 N N . LYS A 1 258 ? -8.879 16.078 4.791 1.00 40.62 258 LYS A N 1
ATOM 2101 C CA . LYS A 1 258 ? -8.207 17.216 4.118 1.00 40.62 258 LYS A CA 1
ATOM 2102 C C . LYS A 1 258 ? -6.932 16.813 3.358 1.00 40.62 258 LYS A C 1
ATOM 2104 O O . LYS A 1 258 ? -5.821 16.916 3.859 1.00 40.62 258 LYS A O 1
ATOM 2109 N N . SER A 1 259 ? -7.125 16.469 2.088 1.00 37.50 259 SER A N 1
ATOM 2110 C CA . SER A 1 259 ? -6.207 16.757 0.976 1.00 37.50 259 SER A CA 1
ATOM 2111 C C . SER A 1 259 ? -6.992 17.066 -0.290 1.00 37.50 259 SER A C 1
ATOM 2113 O O . SER A 1 259 ? -7.983 16.342 -0.550 1.00 37.50 259 SER A O 1
#

Radius of gyration: 27.78 Å; chains: 1; bounding box: 65×41×80 Å

pLDDT: mean 80.3, std 13.18, range [37.5, 96.0]

Sequence (259 aa):
MIFQLNALQEIQFLLFLTVLIIGIQFFIYMLYQYIKIKNEGLPFNRISLLIGLILFLLGISLSIIGITCVLDFSPNLMTSEHATLLSYFELILLIGGFIFALFGLNVYPALHKFTSEDNLLKLFIINQKNNTCLYSRDFTETKSDDPQKDYEKVFSIGIIGIDSILGEITNTKTEKINKIKRVGSYILLEYGSGITSQIIYTLLVRRDLKNNIYLLKYIKKQFESLYKDFLDKLETLEGSEEQIFGSFDKIIRENVFKS

Secondary structure (DSSP, 8-state):
------HHHHHHHHHHHHHHHHHHHHHHHHHHHHHHHHHHT-HHHHHHHHHHHHHHHHHHHHHHHHHHHHHS--TTT--HHHHHHHHHHHHHHHHHHHHHHHHHHS--GGGTHHHHGGGEEEEEEEETTT--EEEEEESS-----S-HHHHHHHHHHHHHHHHHHHHHHTT-TT----EEEETTEEEEEEE--GGGTTEEEEEEESS--HHHHHHHHHHHHHHHHHHHHHHTTGGG-TTTHHHHHTTHHHHHIIIII--